Protein AF-A0A8S2FS15-F1 (afdb_monomer_lite)

Sequence (247 aa):
TLKKIKADFKSQAYKAQNEDDSIRHIQQKWLEKLSEAKYVGGAIQFCSTIPSLIVIVFTEASLRLYNALVHQPGTVVSWDATGSIVRNNNNDLRLYYELTLSVPNTAPHDRLIPISFLIPSDHSQPIIDFWLSKLKYGYKVIFLQKTFPVSKYMISDRSFVLIRASLHQFNEESYRDYFIRAFKIVNDDTSQINENKTIIISCTAHMMKHFRIKIVNKFLVKELHELGMWSLSLLLNTSHWNDMLQN

pLDDT: mean 77.44, std 11.69, range [41.31, 92.56]

Structure (mmCIF, N/CA/C/O backbone):
data_AF-A0A8S2FS15-F1
#
_entry.id   AF-A0A8S2FS15-F1
#
loop_
_atom_site.group_PDB
_atom_site.id
_atom_site.type_symbol
_atom_site.label_atom_id
_atom_site.label_alt_id
_atom_site.label_comp_id
_atom_site.label_asym_id
_atom_site.label_entity_id
_atom_site.label_seq_id
_atom_site.pdbx_PDB_ins_code
_atom_site.Cartn_x
_atom_site.Cartn_y
_atom_site.Cartn_z
_atom_site.occupancy
_atom_site.B_iso_or_equiv
_atom_site.auth_seq_id
_atom_site.auth_comp_id
_atom_site.auth_asym_id
_atom_site.auth_atom_id
_atom_site.pdbx_PDB_model_num
ATOM 1 N N . THR A 1 1 ? -17.390 8.912 4.410 1.00 63.00 1 THR A N 1
ATOM 2 C CA . THR A 1 1 ? -16.368 8.192 3.608 1.00 63.00 1 THR A CA 1
ATOM 3 C C . THR A 1 1 ? -14.967 8.572 4.055 1.00 63.00 1 THR A C 1
ATOM 5 O O . THR A 1 1 ? -14.786 9.664 4.582 1.00 63.00 1 THR A O 1
ATOM 8 N N . LEU A 1 2 ? -13.976 7.696 3.842 1.00 68.00 2 LEU A N 1
ATOM 9 C CA . LEU A 1 2 ? -12.564 7.906 4.209 1.00 68.00 2 LEU A CA 1
ATOM 10 C C . LEU A 1 2 ? -11.980 9.243 3.703 1.00 68.00 2 LEU A C 1
ATOM 12 O O . LEU A 1 2 ? -11.248 9.903 4.433 1.00 68.00 2 LEU A O 1
ATOM 16 N N . LYS A 1 3 ? -12.400 9.714 2.518 1.00 71.75 3 LYS A N 1
ATOM 17 C CA . LYS A 1 3 ? -12.039 11.046 1.985 1.00 71.75 3 LYS A CA 1
ATOM 18 C C . LYS A 1 3 ? -12.452 12.208 2.899 1.00 71.75 3 LYS A C 1
ATOM 20 O O . LYS A 1 3 ? -11.679 13.141 3.070 1.00 71.75 3 LYS A O 1
ATOM 25 N N . LYS A 1 4 ? -13.643 12.141 3.508 1.00 70.56 4 LYS A N 1
ATOM 26 C CA . LYS A 1 4 ? -14.128 13.167 4.450 1.00 70.56 4 LYS A CA 1
ATOM 27 C C . LYS A 1 4 ? -13.274 13.184 5.719 1.00 70.56 4 LYS A C 1
ATOM 29 O O . LYS A 1 4 ? -12.856 14.237 6.159 1.00 70.56 4 LYS A O 1
ATOM 34 N N . ILE A 1 5 ? -12.927 12.004 6.227 1.00 68.69 5 ILE A N 1
ATOM 35 C CA . ILE A 1 5 ? -12.102 11.844 7.435 1.00 68.69 5 ILE A CA 1
ATOM 36 C C . ILE A 1 5 ? -10.692 12.393 7.210 1.00 68.69 5 ILE A C 1
ATOM 38 O O . ILE A 1 5 ? -10.171 13.116 8.051 1.00 68.69 5 ILE A O 1
ATOM 42 N N . LYS A 1 6 ? -10.117 12.130 6.033 1.00 72.81 6 LYS A N 1
ATOM 43 C CA . LYS A 1 6 ? -8.864 12.743 5.580 1.00 72.81 6 LYS A CA 1
ATOM 44 C C . LYS A 1 6 ? -8.954 14.272 5.524 1.00 72.81 6 LYS A C 1
ATOM 46 O O . LYS A 1 6 ? -8.041 14.948 5.989 1.00 72.81 6 LYS A O 1
ATOM 51 N N . ALA A 1 7 ? -10.031 14.821 4.958 1.00 73.88 7 ALA A N 1
ATOM 52 C CA . ALA A 1 7 ? -10.230 16.268 4.879 1.00 73.88 7 ALA A CA 1
ATOM 53 C C . ALA A 1 7 ? -10.363 16.909 6.272 1.00 73.88 7 ALA A C 1
ATOM 55 O O . ALA A 1 7 ? -9.749 17.946 6.521 1.00 73.88 7 ALA A O 1
ATOM 56 N N . ASP A 1 8 ? -11.085 16.253 7.183 1.00 72.00 8 ASP A N 1
ATOM 57 C CA . ASP A 1 8 ? -11.256 16.696 8.567 1.00 72.00 8 ASP A CA 1
ATOM 58 C C . ASP A 1 8 ? -9.905 16.729 9.303 1.00 72.00 8 ASP A C 1
ATOM 60 O O . ASP A 1 8 ? -9.543 17.762 9.868 1.00 72.00 8 ASP A O 1
ATOM 64 N N . PHE A 1 9 ? -9.109 15.652 9.229 1.00 72.88 9 PHE A N 1
ATOM 65 C CA . PHE A 1 9 ? -7.772 15.613 9.840 1.00 72.88 9 PHE A CA 1
ATOM 66 C C . PHE A 1 9 ? -6.843 16.670 9.257 1.00 72.88 9 PHE A C 1
ATOM 68 O O . PHE A 1 9 ? -6.184 17.390 10.002 1.00 72.88 9 PHE A O 1
ATOM 75 N N . LYS A 1 10 ? -6.841 16.829 7.930 1.00 72.38 10 LYS A N 1
ATOM 76 C CA . LYS A 1 10 ? -6.041 17.860 7.270 1.00 72.38 10 LYS A CA 1
ATOM 77 C C . LYS A 1 10 ? -6.429 19.256 7.761 1.00 72.38 10 LYS A C 1
ATOM 79 O O . LYS A 1 10 ? -5.552 20.026 8.133 1.00 72.38 10 LYS A O 1
ATOM 84 N N . SER A 1 11 ? -7.725 19.577 7.819 1.00 72.69 11 SER A N 1
ATOM 85 C CA . SER A 1 11 ? -8.191 20.875 8.323 1.00 72.69 11 SER A CA 1
ATOM 86 C C . SER A 1 11 ? -7.787 21.128 9.776 1.00 72.69 11 SER A C 1
ATOM 88 O O . SER A 1 11 ? -7.584 22.286 10.137 1.00 72.69 11 SER A O 1
ATOM 90 N N . GLN A 1 12 ? -7.715 20.090 10.608 1.00 69.00 12 GLN A N 1
ATOM 91 C CA . GLN A 1 12 ? -7.352 20.213 12.019 1.00 69.00 12 GLN A CA 1
ATOM 92 C C . GLN A 1 12 ? -5.841 20.337 12.223 1.00 69.00 12 GLN A C 1
ATOM 94 O O . GLN A 1 12 ? -5.415 21.156 13.029 1.00 69.00 12 GLN A O 1
ATOM 99 N N . ALA A 1 13 ? -5.031 19.627 11.437 1.00 65.56 13 ALA A N 1
ATOM 100 C CA . ALA A 1 13 ? -3.571 19.743 11.453 1.00 65.56 13 ALA A CA 1
ATOM 101 C C . ALA A 1 13 ? -3.088 21.182 11.221 1.00 65.56 13 ALA A C 1
ATOM 103 O O . ALA A 1 13 ? -2.112 21.632 11.817 1.00 65.56 13 ALA A O 1
ATOM 104 N N . TYR A 1 14 ? -3.793 21.925 10.364 1.00 63.66 14 TYR A N 1
ATOM 105 C CA . TYR A 1 14 ? -3.500 23.338 10.125 1.00 63.66 14 TYR A CA 1
ATOM 106 C C . TYR A 1 14 ? -3.902 24.259 11.285 1.00 63.66 14 TYR A C 1
ATOM 108 O O . TYR A 1 14 ? -3.395 25.373 11.348 1.00 63.66 14 TYR A O 1
ATOM 116 N N . LYS A 1 15 ? -4.792 23.817 12.183 1.00 67.75 15 LYS A N 1
ATOM 117 C CA . LYS A 1 15 ? -5.275 24.588 13.343 1.00 67.75 15 LYS A CA 1
ATOM 118 C C . LYS A 1 15 ? -4.561 24.236 14.652 1.00 67.75 15 LYS A C 1
ATOM 120 O O . LYS A 1 15 ? -4.641 25.014 15.596 1.00 67.75 15 LYS A O 1
ATOM 125 N N . ALA A 1 16 ? -3.906 23.080 14.726 1.00 66.62 16 ALA A N 1
ATOM 126 C CA . ALA A 1 16 ? -3.190 22.637 15.916 1.00 66.62 16 ALA A CA 1
ATOM 127 C C . ALA A 1 16 ? -1.902 23.446 16.140 1.00 66.62 16 ALA A C 1
ATOM 129 O O . ALA A 1 16 ? -1.198 23.774 15.182 1.00 66.62 16 ALA A O 1
ATOM 130 N N . GLN A 1 17 ? -1.595 23.749 17.405 1.00 67.69 17 GLN A N 1
ATOM 131 C CA . GLN A 1 17 ? -0.417 24.538 17.785 1.00 67.69 17 GLN A CA 1
ATOM 132 C C . GLN A 1 17 ? 0.843 23.676 17.960 1.00 67.69 17 GLN A C 1
ATOM 134 O O . GLN A 1 17 ? 1.949 24.162 17.748 1.00 67.69 17 GLN A O 1
ATOM 139 N N . ASN A 1 18 ? 0.682 22.400 18.314 1.00 69.25 18 ASN A N 1
ATOM 140 C CA . ASN A 1 18 ? 1.762 21.430 18.509 1.00 69.25 18 ASN A CA 1
ATOM 141 C C . ASN A 1 18 ? 1.273 19.994 18.205 1.00 69.25 18 ASN A C 1
ATOM 143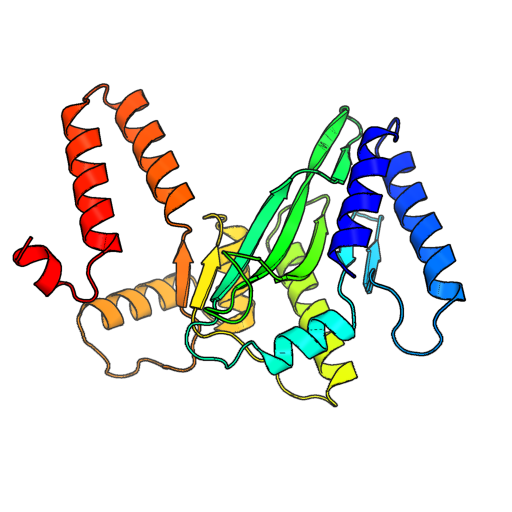 O O . ASN A 1 18 ? 0.126 19.774 17.783 1.00 69.25 18 ASN A O 1
ATOM 147 N N . GLU A 1 19 ? 2.162 19.013 18.372 1.00 68.44 19 GLU A N 1
ATOM 148 C CA . GLU A 1 19 ? 1.865 17.606 18.101 1.00 68.44 19 GLU A CA 1
ATOM 149 C C . GLU A 1 19 ? 0.842 17.027 19.073 1.00 68.44 19 GLU A C 1
ATOM 151 O O . GLU A 1 19 ? -0.105 16.371 18.638 1.00 68.44 19 GLU A O 1
ATOM 156 N N . ASP A 1 20 ? 0.978 17.329 20.361 1.00 68.88 20 ASP A N 1
ATOM 157 C CA . ASP A 1 20 ? 0.073 16.840 21.399 1.00 68.88 20 ASP A CA 1
ATOM 158 C C . ASP A 1 20 ? -1.359 17.330 21.168 1.00 68.88 20 ASP A C 1
ATOM 160 O O . ASP A 1 20 ? -2.308 16.561 21.309 1.00 68.88 20 ASP A O 1
ATOM 164 N N . ASP A 1 21 ? -1.530 18.575 20.724 1.00 70.25 21 ASP A N 1
ATOM 165 C CA . ASP A 1 21 ? -2.829 19.126 20.348 1.00 70.25 21 ASP A CA 1
ATOM 166 C C . ASP A 1 21 ? -3.397 18.422 19.116 1.00 70.25 21 ASP A C 1
ATOM 168 O O . ASP A 1 21 ? -4.575 18.058 19.105 1.00 70.25 21 ASP A O 1
ATOM 172 N N . SER A 1 22 ? -2.575 18.178 18.090 1.00 68.94 22 SER A N 1
ATOM 173 C CA . SER A 1 22 ? -2.995 17.429 16.895 1.00 68.94 22 SER A CA 1
ATOM 174 C C . SER A 1 22 ? -3.474 16.022 17.270 1.00 68.94 22 SER A C 1
ATOM 176 O O . SER A 1 22 ? -4.526 15.566 16.818 1.00 68.94 22 SER A O 1
ATOM 178 N N . ILE A 1 23 ? -2.719 15.350 18.138 1.00 68.31 23 ILE A N 1
ATOM 179 C CA . ILE A 1 23 ? -3.001 14.004 18.632 1.00 68.31 23 ILE A CA 1
ATOM 180 C C . ILE A 1 23 ? -4.271 13.990 19.487 1.00 68.31 23 ILE A C 1
ATOM 182 O O . ILE A 1 23 ? -5.148 13.158 19.250 1.00 68.31 23 ILE A O 1
ATOM 186 N N . ARG A 1 24 ? -4.419 14.921 20.437 1.00 69.00 24 ARG A N 1
ATOM 187 C CA . ARG A 1 24 ? -5.612 15.035 21.293 1.00 69.00 24 ARG A CA 1
ATOM 188 C C . ARG A 1 24 ? -6.875 15.276 20.479 1.00 69.00 24 ARG A C 1
ATOM 190 O O . ARG A 1 24 ? -7.902 14.675 20.773 1.00 69.00 24 ARG A O 1
ATOM 197 N N . HIS A 1 25 ? -6.809 16.077 19.417 1.00 72.06 25 HIS A N 1
ATOM 198 C CA . HIS A 1 25 ? -7.952 16.277 18.522 1.00 72.06 25 HIS A CA 1
ATOM 199 C C . HIS A 1 25 ? -8.331 14.994 17.771 1.00 72.06 25 HIS A C 1
ATOM 201 O O . HIS A 1 25 ? -9.517 14.664 17.673 1.00 72.06 25 HIS A O 1
ATOM 207 N N . ILE A 1 26 ? -7.339 14.234 17.290 1.00 68.94 26 ILE A N 1
ATOM 208 C CA . ILE A 1 26 ? -7.570 12.919 16.674 1.00 68.94 26 ILE A CA 1
ATOM 209 C C . ILE A 1 26 ? -8.201 11.954 17.695 1.00 68.94 26 ILE A C 1
ATOM 211 O O . ILE A 1 26 ? -9.155 11.250 17.359 1.00 68.94 26 ILE A O 1
ATOM 215 N N . GLN A 1 27 ? -7.726 11.956 18.946 1.00 65.50 27 GLN A N 1
ATOM 216 C CA . GLN A 1 27 ? -8.268 11.149 20.048 1.00 65.50 27 GLN A CA 1
ATOM 217 C C . GLN A 1 27 ? -9.694 11.558 20.445 1.00 65.50 27 GLN A C 1
ATOM 219 O O . GLN A 1 27 ? -10.546 10.700 20.657 1.00 65.50 27 GLN A O 1
ATOM 224 N N . GLN A 1 28 ? -9.999 12.852 20.511 1.00 67.38 28 GLN A N 1
ATOM 225 C CA . GLN A 1 28 ? -11.337 13.335 20.850 1.00 67.38 28 GLN A CA 1
ATOM 226 C C . GLN A 1 28 ? -12.343 12.958 19.759 1.00 67.38 28 GLN A C 1
ATOM 228 O O . GLN A 1 28 ? -13.399 12.397 20.047 1.00 67.38 28 GLN A O 1
ATOM 233 N N . LYS A 1 29 ? -11.968 13.140 18.487 1.00 67.38 29 LYS A N 1
ATOM 234 C CA . LYS A 1 29 ? -12.760 12.665 17.343 1.00 67.38 29 LYS A CA 1
ATOM 235 C C . LYS A 1 29 ? -12.920 11.143 17.317 1.00 67.38 29 LYS A C 1
ATOM 237 O O . LYS A 1 29 ? -13.884 10.655 16.728 1.00 67.38 29 LYS A O 1
ATOM 242 N N . TRP A 1 30 ? -11.991 10.389 17.907 1.00 64.31 30 TRP A N 1
ATOM 243 C CA . TRP A 1 30 ? -12.105 8.938 18.076 1.00 64.31 30 TRP A CA 1
ATOM 244 C C . TRP A 1 30 ? -13.151 8.575 19.129 1.00 64.31 30 TRP A C 1
ATOM 246 O O . TRP A 1 30 ? -14.039 7.779 18.829 1.00 64.31 30 TRP A O 1
ATOM 256 N N . LEU A 1 31 ? -13.093 9.195 20.310 1.00 60.34 31 LEU A N 1
ATOM 257 C CA . LEU A 1 31 ? -14.070 8.978 21.380 1.00 60.34 31 LEU A CA 1
ATOM 258 C C . LEU A 1 31 ? -15.492 9.346 20.935 1.00 60.34 31 LEU A C 1
ATOM 260 O O . LEU A 1 31 ? -16.416 8.572 21.167 1.00 60.34 31 LEU A O 1
ATOM 264 N N . GLU A 1 32 ? -15.650 10.464 20.216 1.00 63.81 32 GLU A N 1
ATOM 265 C CA . GLU A 1 32 ? -16.929 10.885 19.621 1.00 63.81 32 GLU A CA 1
ATOM 266 C C . GLU A 1 32 ? -17.483 9.869 18.611 1.00 63.81 32 GLU A C 1
ATOM 268 O O . GLU A 1 32 ? -18.690 9.702 18.508 1.00 63.81 32 GLU A O 1
ATOM 273 N N . LYS A 1 33 ? -16.618 9.183 17.853 1.00 59.16 33 LYS A N 1
ATOM 274 C CA . LYS A 1 33 ? -17.057 8.197 16.849 1.00 59.16 33 LYS A CA 1
ATOM 275 C C . LYS A 1 33 ? -17.287 6.805 17.429 1.00 59.16 33 LYS A C 1
ATOM 277 O O . LYS A 1 33 ? -18.103 6.062 16.895 1.00 59.16 33 LYS A O 1
ATOM 282 N N . LEU A 1 34 ? -16.574 6.435 18.494 1.00 51.47 34 LEU A N 1
ATOM 283 C CA . LEU A 1 34 ? -16.753 5.158 19.189 1.00 51.47 34 LEU A CA 1
ATOM 284 C C . LEU A 1 34 ? -18.105 5.059 19.894 1.00 51.47 34 LEU A C 1
ATOM 286 O O . LEU A 1 34 ? -18.707 3.988 19.899 1.00 51.47 34 LEU A O 1
ATOM 290 N N . SER A 1 35 ? -18.583 6.156 20.484 1.00 51.22 35 SER A N 1
ATOM 291 C CA . SER A 1 35 ? -19.887 6.188 21.152 1.00 51.22 35 SER A CA 1
ATOM 292 C C . SER A 1 35 ? -21.055 5.960 20.183 1.00 51.22 35 SER A C 1
ATOM 294 O O . SER A 1 35 ? -22.118 5.507 20.605 1.00 51.22 35 SER A O 1
ATOM 296 N N . GLU A 1 36 ? -20.857 6.212 18.887 1.00 51.22 36 GLU A N 1
ATOM 297 C CA . GLU A 1 36 ? -21.897 6.131 17.859 1.00 51.22 36 GLU A CA 1
ATOM 298 C C . GLU A 1 36 ? -22.054 4.741 17.211 1.00 51.22 36 GLU A C 1
ATOM 300 O O . GLU A 1 36 ? -23.073 4.497 16.564 1.00 51.22 36 GLU A O 1
ATOM 305 N N . ALA A 1 37 ? -21.114 3.797 17.369 1.00 41.31 37 ALA A N 1
ATOM 306 C CA . ALA A 1 37 ? -21.144 2.556 16.587 1.00 41.31 37 ALA A CA 1
ATOM 307 C C . ALA A 1 37 ? -20.992 1.260 17.390 1.00 41.31 37 ALA A C 1
ATOM 309 O O . ALA A 1 37 ? -19.932 0.946 17.926 1.00 41.31 37 ALA A O 1
ATOM 310 N N . LYS A 1 38 ? -22.045 0.433 17.373 1.00 44.69 38 LYS A N 1
ATOM 311 C CA . LYS A 1 38 ? -22.098 -0.841 18.110 1.00 44.69 38 LYS A CA 1
ATOM 312 C C . LYS A 1 38 ? -21.534 -2.068 17.388 1.00 44.69 38 LYS A C 1
ATOM 314 O O . LYS A 1 38 ? -21.282 -3.054 18.062 1.00 44.69 38 LYS A O 1
ATOM 319 N N . TYR A 1 39 ? -21.277 -2.037 16.081 1.00 48.41 39 TYR A N 1
ATOM 320 C CA . TYR A 1 39 ? -20.638 -3.154 15.371 1.00 48.41 39 TYR A CA 1
ATOM 321 C C . TYR A 1 39 ? -19.775 -2.584 14.232 1.00 48.41 39 TYR A C 1
ATOM 323 O O . TYR A 1 39 ? -20.296 -2.024 13.277 1.00 48.41 39 TYR A O 1
ATOM 331 N N . VAL A 1 40 ? -18.446 -2.626 14.405 1.00 50.84 40 VAL A N 1
ATOM 332 C CA . VAL A 1 40 ? -17.403 -2.162 13.456 1.00 50.84 40 VAL A CA 1
ATOM 333 C C . VAL A 1 40 ? -17.640 -0.753 12.868 1.00 50.84 40 VAL A C 1
ATOM 335 O O . VAL A 1 40 ? -17.668 -0.557 11.656 1.00 50.84 40 VAL A O 1
ATOM 338 N N . GLY A 1 41 ? -17.772 0.278 13.709 1.00 47.06 41 GLY A N 1
ATOM 339 C CA . GLY A 1 41 ? -17.956 1.653 13.216 1.00 47.06 41 GLY A CA 1
ATOM 340 C C . GLY A 1 41 ? -17.025 2.681 13.840 1.00 47.06 41 GLY A C 1
ATOM 341 O O . GLY A 1 41 ? -17.426 3.594 14.539 1.00 47.06 41 GLY A O 1
ATOM 342 N N . GLY A 1 42 ? -15.757 2.601 13.474 1.00 57.41 42 GLY A N 1
ATOM 343 C CA . GLY A 1 42 ? -14.842 3.731 13.515 1.00 57.41 42 GLY A CA 1
ATOM 344 C C . GLY A 1 42 ? -13.973 3.641 12.276 1.00 57.41 42 GLY A C 1
ATOM 345 O O . GLY A 1 42 ? -13.608 2.549 11.856 1.00 57.41 42 GLY A O 1
ATOM 346 N N . ALA A 1 43 ? -13.653 4.761 11.632 1.00 61.03 43 ALA A N 1
ATOM 347 C CA . ALA A 1 43 ? -12.630 4.702 10.594 1.00 61.03 43 ALA A CA 1
ATOM 348 C C . ALA A 1 43 ? -11.245 4.489 11.190 1.00 61.03 43 ALA A C 1
ATOM 350 O O . ALA A 1 43 ? -10.391 3.956 10.512 1.00 61.03 43 ALA A O 1
ATOM 351 N N . ILE A 1 44 ? -11.008 4.906 12.432 1.00 63.75 44 ILE A N 1
ATOM 352 C CA . ILE A 1 44 ? -9.739 4.684 13.121 1.00 63.75 44 ILE A CA 1
ATOM 353 C C . ILE A 1 44 ? -9.798 3.308 13.781 1.00 63.75 44 ILE A C 1
ATOM 355 O O . ILE A 1 44 ? -10.699 3.034 14.567 1.00 63.75 44 ILE A O 1
ATOM 359 N N . GLN A 1 45 ? -8.843 2.457 13.438 1.00 75.94 45 GLN A N 1
ATOM 360 C CA . GLN A 1 45 ? -8.788 1.037 13.795 1.00 75.94 45 GLN A CA 1
ATOM 361 C C . GLN A 1 45 ? -7.683 0.754 14.813 1.00 75.94 45 GLN A C 1
ATOM 363 O O . GLN A 1 45 ? -7.716 -0.246 15.525 1.00 75.94 45 GLN A O 1
ATOM 368 N N . PHE A 1 46 ? -6.701 1.648 14.894 1.00 78.19 46 PHE A N 1
ATOM 369 C CA . PHE A 1 46 ? -5.686 1.657 15.934 1.00 78.19 46 PHE A CA 1
ATOM 370 C C . PHE A 1 46 ? -5.195 3.088 16.136 1.00 78.19 46 PHE A C 1
ATOM 372 O O . PHE A 1 46 ? -5.032 3.825 15.164 1.00 78.19 46 PHE A O 1
ATOM 379 N N . CYS A 1 47 ? -4.956 3.469 17.384 1.00 77.38 47 CYS A N 1
ATOM 380 C CA . CYS A 1 47 ? -4.313 4.721 17.750 1.00 77.38 47 CYS A CA 1
ATOM 381 C C . CYS A 1 47 ? -3.423 4.437 18.960 1.00 77.38 47 CYS A C 1
ATOM 383 O O . CYS A 1 47 ? -3.929 4.019 19.999 1.00 77.38 47 CYS A O 1
ATOM 385 N N . SER A 1 48 ? -2.116 4.626 18.818 1.00 76.88 48 SER A N 1
ATOM 386 C CA . SER A 1 48 ? -1.181 4.651 19.941 1.00 76.88 48 SER A CA 1
ATOM 387 C C . SER A 1 48 ? -0.377 5.936 19.896 1.00 76.88 48 SER A C 1
ATOM 389 O O . SER A 1 48 ? -0.117 6.459 18.816 1.00 76.88 48 SER A O 1
ATOM 391 N N . THR A 1 49 ? -0.001 6.430 21.068 1.00 68.69 49 THR A N 1
ATOM 392 C CA . THR A 1 49 ? 0.867 7.601 21.257 1.00 68.69 49 THR A CA 1
ATOM 393 C C . THR A 1 49 ? 2.086 7.271 22.113 1.00 68.69 49 THR A C 1
ATOM 395 O O . THR A 1 49 ? 2.944 8.122 22.307 1.00 68.69 49 THR A O 1
ATOM 398 N N . ILE A 1 50 ? 2.164 6.044 22.642 1.00 64.44 50 ILE A N 1
ATOM 399 C CA . ILE A 1 50 ? 3.232 5.580 23.529 1.00 64.44 50 ILE A CA 1
ATOM 400 C C . ILE A 1 50 ? 3.696 4.205 23.019 1.00 64.44 50 ILE A C 1
ATOM 402 O O . ILE A 1 50 ? 2.862 3.308 22.872 1.00 64.44 50 ILE A O 1
ATOM 406 N N . PRO A 1 51 ? 4.994 4.000 22.727 1.00 68.88 51 PRO A N 1
ATOM 407 C CA . PRO A 1 51 ? 6.096 4.969 22.796 1.00 68.88 51 PRO A CA 1
ATOM 408 C C . PRO A 1 51 ? 6.131 5.964 21.619 1.00 68.88 51 PRO A C 1
ATOM 410 O O . PRO A 1 51 ? 6.971 6.858 21.604 1.00 68.88 51 PRO A O 1
ATOM 413 N N . SER A 1 52 ? 5.269 5.793 20.613 1.00 73.00 52 SER A N 1
ATOM 414 C CA . SER A 1 52 ? 5.303 6.547 19.358 1.00 73.00 52 SER A CA 1
ATOM 415 C C . SER A 1 52 ? 3.893 6.688 18.757 1.00 73.00 52 SER A C 1
ATOM 417 O O . SER A 1 52 ? 3.012 5.871 19.046 1.00 73.00 52 SER A O 1
ATOM 419 N N . LEU A 1 53 ? 3.651 7.740 17.959 1.00 77.06 53 LEU A N 1
ATOM 420 C CA . LEU A 1 53 ? 2.355 7.974 17.313 1.00 77.06 53 LEU A CA 1
ATOM 421 C C . LEU A 1 53 ? 2.145 6.968 16.180 1.00 77.06 53 LEU A C 1
ATOM 423 O O . LEU A 1 53 ? 2.922 6.916 15.230 1.00 77.06 53 LEU A O 1
ATOM 427 N N . ILE A 1 54 ? 1.060 6.207 16.248 1.00 83.88 54 ILE A N 1
ATOM 428 C CA . ILE A 1 54 ? 0.620 5.306 15.184 1.00 83.88 54 ILE A CA 1
ATOM 429 C C . ILE A 1 54 ? -0.898 5.393 15.103 1.00 83.88 54 ILE A C 1
ATOM 431 O O . ILE A 1 54 ? -1.593 4.898 15.988 1.00 83.88 54 ILE A O 1
ATOM 435 N N . VAL A 1 55 ? -1.420 5.966 14.022 1.00 82.94 55 VAL A N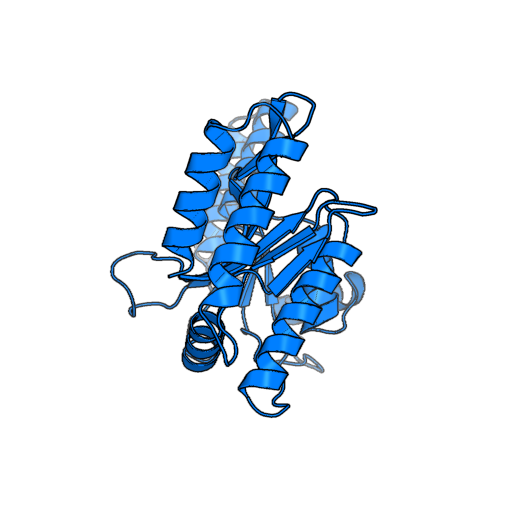 1
ATOM 436 C CA . VAL A 1 55 ? -2.859 5.985 13.731 1.00 82.94 55 VAL A CA 1
ATOM 437 C C . VAL A 1 55 ? -3.119 5.166 12.479 1.00 82.94 55 VAL A C 1
ATOM 439 O O . VAL A 1 55 ? -2.659 5.527 11.403 1.00 82.94 55 VAL A O 1
ATOM 442 N N . ILE A 1 56 ? -3.872 4.078 12.600 1.00 88.00 56 ILE A N 1
ATOM 443 C CA . ILE A 1 56 ? -4.299 3.249 11.469 1.00 88.00 56 ILE A CA 1
ATOM 444 C C . ILE A 1 56 ? -5.780 3.480 11.241 1.00 88.00 56 ILE A C 1
ATOM 446 O O . ILE A 1 56 ? -6.578 3.407 12.176 1.00 88.00 56 ILE A O 1
ATOM 450 N N . VAL A 1 57 ? -6.154 3.722 9.990 1.00 85.44 57 VAL A N 1
ATOM 451 C CA . VAL A 1 57 ? -7.514 4.099 9.615 1.00 85.44 57 VAL A CA 1
ATOM 452 C C . VAL A 1 57 ? -7.996 3.228 8.456 1.00 85.44 57 VAL A C 1
ATOM 454 O O . VAL A 1 57 ? -7.382 3.223 7.397 1.00 85.44 57 VAL A O 1
ATOM 457 N N . PHE A 1 58 ? -9.098 2.505 8.617 1.00 87.88 58 PHE A N 1
ATOM 458 C CA . PHE A 1 58 ? -9.899 1.902 7.547 1.00 87.88 58 PHE A CA 1
ATOM 459 C C . PHE A 1 58 ? -11.345 1.727 8.034 1.00 87.88 58 PHE A C 1
ATOM 461 O O . PHE A 1 58 ? -11.619 1.761 9.232 1.00 87.88 58 PHE A O 1
ATOM 468 N N . THR A 1 59 ? -12.298 1.553 7.121 1.00 84.88 59 THR A N 1
ATOM 469 C CA . THR A 1 59 ? -13.696 1.269 7.478 1.00 84.88 59 THR A CA 1
ATOM 470 C C . THR A 1 59 ? -14.104 -0.096 6.949 1.00 84.88 59 THR A C 1
ATOM 472 O O . THR A 1 59 ? -13.538 -0.589 5.977 1.00 84.88 59 THR A O 1
ATOM 475 N N . GLU A 1 60 ? -15.148 -0.693 7.522 1.00 85.94 60 GLU A N 1
ATOM 476 C CA . GLU A 1 60 ? -15.742 -1.898 6.935 1.00 85.94 60 GLU A CA 1
ATOM 477 C C . GLU A 1 60 ? -16.154 -1.657 5.477 1.00 85.94 60 GLU A C 1
ATOM 479 O O . GLU A 1 60 ? -15.849 -2.462 4.602 1.00 85.94 60 GLU A O 1
ATOM 484 N N . ALA A 1 61 ? -16.760 -0.502 5.188 1.00 84.12 61 ALA A N 1
ATOM 485 C CA . ALA A 1 61 ? -17.129 -0.131 3.826 1.00 84.12 61 ALA A CA 1
ATOM 486 C C . ALA A 1 61 ? -15.922 -0.087 2.868 1.00 84.12 61 ALA A C 1
ATOM 488 O O . ALA A 1 61 ? -16.061 -0.500 1.719 1.00 84.12 61 ALA A O 1
ATOM 489 N N . SER A 1 62 ? -14.743 0.378 3.311 1.00 87.75 62 SER A N 1
ATOM 490 C CA . SER A 1 62 ? -13.553 0.404 2.451 1.00 87.75 62 SER A CA 1
ATOM 491 C C . SER A 1 62 ? -12.990 -0.995 2.212 1.00 87.75 62 SER A C 1
ATOM 493 O O . SER A 1 62 ? -12.594 -1.298 1.091 1.00 87.75 62 SER A O 1
ATOM 495 N N . LEU A 1 63 ? -13.034 -1.875 3.217 1.00 90.19 63 LEU A N 1
ATOM 496 C CA . LEU A 1 63 ? -12.639 -3.279 3.076 1.00 90.19 63 LEU A CA 1
ATOM 497 C C . LEU A 1 63 ? -13.616 -4.088 2.214 1.00 90.19 63 LEU A C 1
ATOM 499 O O . LEU A 1 63 ? -13.186 -4.915 1.411 1.00 90.19 63 LEU A O 1
ATOM 503 N N . ARG A 1 64 ? -14.923 -3.825 2.321 1.00 89.31 64 ARG A N 1
ATOM 504 C CA . ARG A 1 64 ? -15.936 -4.424 1.440 1.00 89.31 64 ARG A CA 1
ATOM 505 C C . ARG A 1 64 ? -15.780 -3.979 -0.002 1.00 89.31 64 ARG A C 1
ATOM 507 O O . ARG A 1 64 ? -15.831 -4.816 -0.900 1.00 89.31 64 ARG A O 1
ATOM 514 N N . LEU A 1 65 ? -15.533 -2.689 -0.209 1.00 88.62 65 LEU A N 1
ATOM 515 C CA . LEU A 1 65 ? -15.250 -2.143 -1.529 1.00 88.62 65 LEU A CA 1
ATOM 516 C C . LEU A 1 65 ? -13.964 -2.738 -2.113 1.00 88.62 65 LEU A C 1
ATOM 518 O O . LEU A 1 65 ? -13.959 -3.146 -3.268 1.00 88.62 65 LEU A O 1
ATOM 522 N N . TYR A 1 66 ? -12.906 -2.853 -1.307 1.00 91.12 66 TYR A N 1
ATOM 523 C CA . TYR A 1 66 ? -11.663 -3.504 -1.715 1.00 91.12 66 TYR A CA 1
ATOM 524 C C . TYR A 1 66 ? -11.901 -4.944 -2.181 1.00 91.12 66 TYR A C 1
ATOM 526 O O . TYR A 1 66 ? -11.536 -5.285 -3.301 1.00 91.12 66 TYR A O 1
ATOM 534 N N . ASN A 1 67 ? -12.584 -5.758 -1.368 1.00 91.94 67 ASN A N 1
ATOM 535 C CA . ASN A 1 67 ? -12.906 -7.145 -1.710 1.00 91.94 67 ASN A CA 1
ATOM 536 C C . ASN A 1 67 ? -13.660 -7.273 -3.043 1.00 91.94 67 ASN A C 1
ATOM 538 O O . ASN A 1 67 ? -13.388 -8.173 -3.829 1.00 91.94 67 ASN A O 1
ATOM 542 N N . ALA A 1 68 ? -14.620 -6.379 -3.290 1.00 89.75 68 ALA A N 1
ATOM 543 C CA . ALA A 1 68 ? -15.443 -6.420 -4.495 1.00 89.75 68 ALA A CA 1
ATOM 544 C C . ALA A 1 68 ? -14.669 -6.058 -5.776 1.00 89.75 68 ALA A C 1
ATOM 546 O O . ALA A 1 68 ? -15.060 -6.473 -6.865 1.00 89.75 68 ALA A O 1
ATOM 547 N N . LEU A 1 69 ? -13.599 -5.267 -5.656 1.00 90.00 69 LEU A N 1
ATOM 548 C CA . LEU A 1 69 ? -12.934 -4.635 -6.796 1.00 90.00 69 LEU A CA 1
ATOM 549 C C . LEU A 1 69 ? -11.521 -5.165 -7.079 1.00 90.00 69 LEU A C 1
ATOM 551 O O . LEU A 1 69 ? -11.060 -5.097 -8.216 1.00 90.00 69 LEU A O 1
ATOM 555 N N . VAL A 1 70 ? -10.822 -5.699 -6.073 1.00 89.69 70 VAL A N 1
ATOM 556 C CA . VAL A 1 70 ? -9.404 -6.100 -6.176 1.00 89.69 70 VAL A CA 1
ATOM 557 C C . VAL A 1 70 ? -9.134 -7.147 -7.261 1.00 89.69 70 VAL A C 1
ATOM 559 O O . VAL A 1 70 ? -8.053 -7.155 -7.842 1.00 89.69 70 VAL A O 1
ATOM 562 N N . HIS A 1 71 ? -10.118 -7.994 -7.566 1.00 86.75 71 HIS A N 1
ATOM 563 C CA . HIS A 1 71 ? -10.012 -9.043 -8.582 1.00 86.75 71 HIS A CA 1
ATOM 564 C C . HIS A 1 71 ? -10.423 -8.595 -9.989 1.00 86.75 71 HIS A C 1
ATOM 566 O O . HIS A 1 71 ? -10.334 -9.389 -10.923 1.00 86.75 71 HIS A O 1
ATOM 572 N N . GLN A 1 72 ? -10.898 -7.358 -10.161 1.00 86.88 72 GLN A N 1
ATOM 573 C CA . GLN A 1 72 ? -11.265 -6.879 -11.489 1.00 86.88 72 GLN A CA 1
ATOM 574 C C . GLN A 1 72 ? -10.017 -6.741 -12.380 1.00 86.88 72 GLN A C 1
ATOM 576 O O . GLN A 1 72 ? -8.960 -6.314 -11.900 1.00 86.88 72 GLN A O 1
ATOM 581 N N . PRO A 1 73 ? -10.110 -7.099 -13.675 1.00 83.25 73 PRO A N 1
ATOM 582 C CA . PRO A 1 73 ? -9.000 -6.945 -14.607 1.00 83.25 73 PRO A CA 1
ATOM 583 C C . PRO A 1 73 ? -8.485 -5.504 -14.654 1.00 83.25 73 PRO A C 1
ATOM 585 O O . PRO A 1 73 ? -9.259 -4.552 -14.743 1.00 83.25 73 PRO A O 1
ATOM 588 N N . GLY A 1 74 ? -7.163 -5.349 -14.593 1.00 80.38 74 GLY A N 1
ATOM 589 C CA . GLY A 1 74 ? -6.504 -4.042 -14.616 1.00 80.38 74 GLY A CA 1
ATOM 590 C C . GLY A 1 74 ? -6.579 -3.253 -13.304 1.00 80.38 74 GLY A C 1
ATOM 591 O O . GLY A 1 74 ? -6.073 -2.134 -13.254 1.00 80.38 74 GLY A O 1
ATOM 592 N N . THR A 1 75 ? -7.155 -3.810 -12.234 1.00 86.62 75 THR A N 1
ATOM 593 C CA . THR A 1 75 ? -7.123 -3.182 -10.910 1.00 86.62 75 THR A CA 1
ATOM 594 C C . THR A 1 75 ? -5.700 -3.098 -10.369 1.00 86.62 75 THR A C 1
ATOM 596 O O . THR A 1 75 ? -5.010 -4.106 -10.203 1.00 86.62 75 THR A O 1
ATOM 599 N N . VAL A 1 76 ? -5.288 -1.889 -9.998 1.00 87.50 76 VAL A N 1
ATOM 600 C CA . VAL A 1 76 ? -3.974 -1.612 -9.419 1.00 87.50 76 VAL A CA 1
ATOM 601 C C . VAL A 1 76 ? -4.140 -1.112 -7.994 1.00 87.50 76 VAL A C 1
ATOM 603 O O . VAL A 1 76 ? -4.916 -0.194 -7.718 1.00 87.50 76 VAL A O 1
ATOM 606 N N . VAL A 1 77 ? -3.388 -1.711 -7.075 1.00 90.44 77 VAL A N 1
ATOM 607 C CA . VAL A 1 77 ? -3.255 -1.191 -5.714 1.00 90.44 77 VAL A CA 1
ATOM 608 C C . VAL A 1 77 ? -2.050 -0.269 -5.679 1.00 90.44 77 VAL A C 1
ATOM 610 O O . VAL A 1 77 ? -0.968 -0.643 -6.113 1.00 90.44 77 VAL A O 1
ATOM 613 N N . SER A 1 78 ? -2.211 0.926 -5.138 1.00 88.94 78 SER A N 1
ATOM 614 C CA . SER A 1 78 ? -1.118 1.885 -5.028 1.00 88.94 78 SER A CA 1
ATOM 615 C C . SER A 1 78 ? -1.017 2.371 -3.603 1.00 88.94 78 SER A C 1
ATOM 617 O O . SER A 1 78 ? -2.032 2.632 -2.957 1.00 88.94 78 SER A O 1
ATOM 619 N N . TRP A 1 79 ? 0.201 2.550 -3.124 1.00 87.75 79 TRP A N 1
ATOM 620 C CA . TRP A 1 79 ? 0.446 3.254 -1.874 1.00 87.75 79 TRP A CA 1
ATOM 621 C C . TRP A 1 79 ? 1.534 4.306 -2.028 1.00 87.75 79 TRP A C 1
ATOM 623 O O . TRP A 1 79 ? 2.438 4.197 -2.859 1.00 87.75 79 TRP A O 1
ATOM 633 N N . ASP A 1 80 ? 1.393 5.359 -1.245 1.00 83.12 80 ASP A N 1
ATOM 634 C CA . ASP A 1 80 ? 2.231 6.542 -1.351 1.00 83.12 80 ASP A CA 1
ATOM 635 C C . ASP A 1 80 ? 2.344 7.201 0.020 1.00 83.12 80 ASP A C 1
ATOM 637 O O . ASP A 1 80 ? 1.369 7.228 0.786 1.00 83.12 80 ASP A O 1
ATOM 641 N N . ALA A 1 81 ? 3.526 7.728 0.331 1.00 79.69 81 ALA A N 1
ATOM 642 C CA . ALA A 1 81 ? 3.689 8.705 1.394 1.00 79.69 81 ALA A CA 1
ATOM 643 C C . ALA A 1 81 ? 3.159 10.050 0.882 1.00 79.69 81 ALA A C 1
ATOM 645 O O . ALA A 1 81 ? 3.865 10.821 0.233 1.00 79.69 81 ALA A O 1
ATOM 646 N N . THR A 1 82 ? 1.889 10.338 1.151 1.00 71.69 82 THR A N 1
ATOM 647 C CA . THR A 1 82 ? 1.192 11.459 0.523 1.00 71.69 82 THR A CA 1
ATOM 648 C C . THR A 1 82 ? 0.782 12.507 1.540 1.00 71.69 82 THR A C 1
ATOM 650 O O . THR A 1 82 ? 0.159 12.196 2.542 1.00 71.69 82 THR A O 1
ATOM 653 N N . GLY A 1 83 ? 1.065 13.779 1.245 1.00 65.12 83 GLY A N 1
ATOM 654 C CA . GLY A 1 83 ? 0.577 14.938 1.995 1.00 65.12 83 GLY A CA 1
ATOM 655 C C . GLY A 1 83 ? 0.976 14.970 3.471 1.00 65.12 83 GLY A C 1
ATOM 656 O O . GLY A 1 83 ? 1.805 14.195 3.930 1.00 65.12 83 GLY A O 1
ATOM 657 N N . SER A 1 84 ? 0.353 15.880 4.222 1.00 65.00 84 SER A N 1
ATOM 658 C CA . SER A 1 84 ? 0.636 16.029 5.645 1.00 65.00 84 SER A CA 1
ATOM 659 C C . SER A 1 84 ? -0.609 16.370 6.446 1.00 65.00 84 SER A C 1
ATOM 661 O O . SER A 1 84 ? -1.366 17.265 6.063 1.00 65.00 84 SER A O 1
ATOM 663 N N . ILE A 1 85 ? -0.834 15.633 7.534 1.00 65.12 85 ILE A N 1
ATOM 664 C CA . ILE A 1 85 ? -2.068 15.721 8.340 1.00 65.12 85 ILE A CA 1
ATOM 665 C C . ILE A 1 85 ? -1.828 15.742 9.850 1.00 65.12 85 ILE A C 1
ATOM 667 O O . ILE A 1 85 ? -2.790 15.710 10.608 1.00 65.12 85 ILE A O 1
ATOM 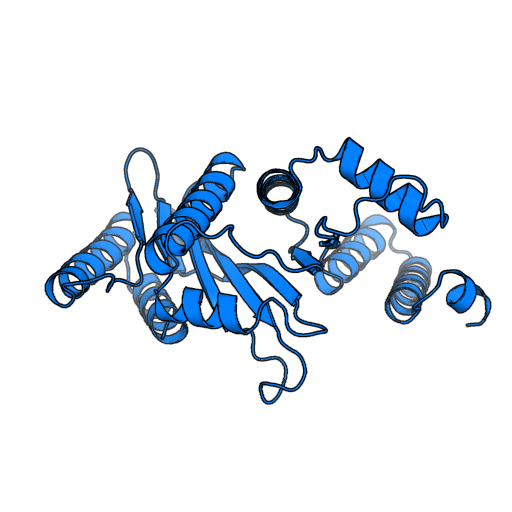671 N N . VAL A 1 86 ? -0.576 15.814 10.299 1.00 61.91 86 VAL A N 1
ATOM 672 C CA . VAL A 1 86 ? -0.222 16.048 11.707 1.00 61.91 86 VAL A CA 1
ATOM 673 C C . VAL A 1 86 ? 0.947 17.020 11.744 1.00 61.91 86 VAL A C 1
ATOM 675 O O . VAL A 1 86 ? 1.871 16.886 10.948 1.00 61.91 86 VAL A O 1
ATOM 678 N N . ARG A 1 87 ? 0.908 18.006 12.638 1.00 66.69 87 ARG A N 1
ATOM 679 C CA . ARG A 1 87 ? 2.020 18.931 12.878 1.00 66.69 87 ARG A CA 1
ATOM 680 C C . ARG A 1 87 ? 2.892 18.346 13.991 1.00 66.69 87 ARG A C 1
ATOM 682 O O . ARG A 1 87 ? 2.350 17.924 15.003 1.00 66.69 87 ARG A O 1
ATOM 689 N N . ASN A 1 88 ? 4.201 18.234 13.790 1.00 65.50 88 ASN A N 1
ATOM 690 C CA . ASN A 1 88 ? 5.134 17.774 14.819 1.00 65.50 88 ASN A CA 1
ATOM 691 C C . ASN A 1 88 ? 5.521 18.933 15.763 1.00 65.50 88 ASN A C 1
ATOM 693 O O . ASN A 1 88 ? 5.184 20.093 15.515 1.00 65.50 88 ASN A O 1
ATOM 697 N N . ASN A 1 89 ? 6.274 18.627 16.821 1.00 65.31 89 ASN A N 1
ATOM 698 C CA . ASN A 1 89 ? 6.761 19.630 17.782 1.00 65.31 89 ASN A CA 1
ATOM 699 C C . ASN A 1 89 ? 7.730 20.669 17.188 1.00 65.31 89 ASN A C 1
ATOM 701 O O . ASN A 1 89 ? 7.902 21.737 17.765 1.00 65.31 89 ASN A O 1
ATOM 705 N N . ASN A 1 90 ? 8.307 20.392 16.017 1.00 66.62 90 ASN A N 1
ATOM 706 C CA . ASN A 1 90 ? 9.146 21.332 15.270 1.00 66.62 90 ASN A CA 1
ATOM 707 C C . ASN A 1 90 ? 8.333 22.200 14.299 1.00 66.62 90 ASN A C 1
ATOM 709 O O . ASN A 1 90 ? 8.907 22.933 13.499 1.00 66.62 90 ASN A O 1
ATOM 713 N N . ASN A 1 91 ? 7.000 22.135 14.367 1.00 63.00 91 ASN A N 1
ATOM 714 C CA . ASN A 1 91 ? 6.084 22.835 13.474 1.00 63.00 91 ASN A CA 1
ATOM 715 C C . ASN A 1 91 ? 6.087 22.312 12.018 1.00 63.00 91 ASN A C 1
ATOM 717 O O . ASN A 1 91 ? 5.443 22.913 11.153 1.00 63.00 91 ASN A O 1
ATOM 721 N N . ASP A 1 92 ? 6.748 21.183 11.751 1.00 67.88 92 ASP A N 1
ATOM 722 C CA . ASP A 1 92 ? 6.728 20.503 10.460 1.00 67.88 92 ASP A CA 1
ATOM 723 C C . ASP A 1 92 ? 5.508 19.603 10.320 1.00 67.88 92 ASP A C 1
ATOM 725 O O . ASP A 1 92 ? 4.922 19.084 11.268 1.00 67.88 92 ASP A O 1
ATOM 729 N N . LEU A 1 93 ? 5.142 19.373 9.076 1.00 68.94 93 LEU A N 1
ATOM 730 C CA . LEU A 1 93 ? 3.956 18.650 8.680 1.00 68.94 93 LEU A CA 1
ATOM 731 C C . LEU A 1 93 ? 4.316 17.175 8.387 1.00 68.94 93 LEU A C 1
ATOM 733 O O . LEU A 1 93 ? 4.940 16.871 7.372 1.00 68.94 93 LEU A O 1
ATOM 737 N N . ARG A 1 94 ? 3.909 16.247 9.265 1.00 73.56 94 ARG A N 1
ATOM 738 C CA . ARG A 1 94 ? 4.180 14.800 9.169 1.00 73.56 94 ARG A CA 1
ATOM 739 C C . ARG A 1 94 ? 3.484 14.166 7.970 1.00 73.56 94 ARG A C 1
ATOM 741 O O . ARG A 1 94 ? 2.282 14.364 7.770 1.00 73.56 94 ARG A O 1
ATOM 748 N N . LEU A 1 95 ? 4.242 13.348 7.242 1.00 78.81 95 LEU A N 1
ATOM 749 C CA . LEU A 1 95 ? 3.739 12.505 6.163 1.00 78.81 95 LEU A CA 1
ATOM 750 C C . LEU A 1 95 ? 2.823 11.407 6.713 1.00 78.81 95 LEU A C 1
ATOM 752 O O . LEU A 1 95 ? 3.063 10.869 7.793 1.00 78.81 95 LEU A O 1
ATOM 756 N N . TYR A 1 96 ? 1.802 11.042 5.944 1.00 84.56 96 TYR A N 1
ATOM 757 C CA . TYR A 1 96 ? 1.012 9.839 6.190 1.00 84.56 96 TYR A CA 1
ATOM 758 C C . TYR A 1 96 ? 1.059 8.935 4.960 1.00 84.56 96 TYR A C 1
ATOM 760 O O . TYR A 1 96 ? 1.268 9.390 3.836 1.00 84.56 96 TYR A O 1
ATOM 768 N N . TYR A 1 97 ? 0.869 7.642 5.185 1.00 88.94 97 TYR A N 1
ATOM 769 C CA . TYR A 1 97 ? 0.759 6.662 4.119 1.00 88.94 97 TYR A CA 1
ATOM 770 C C . TYR A 1 97 ? -0.705 6.433 3.781 1.00 88.94 97 TYR A C 1
ATOM 772 O O . TYR A 1 97 ? -1.556 6.328 4.667 1.00 88.94 97 TYR A O 1
ATOM 780 N N . GLU A 1 98 ? -0.997 6.326 2.493 1.00 89.19 98 GLU A N 1
ATOM 781 C CA . GLU A 1 98 ? -2.323 5.997 1.989 1.00 89.19 98 GLU A CA 1
ATOM 782 C C . GLU A 1 98 ? -2.240 4.747 1.125 1.00 89.19 98 GLU A C 1
ATOM 784 O O . GLU A 1 98 ? -1.407 4.667 0.230 1.00 89.19 98 GLU A O 1
ATOM 789 N N . LEU A 1 99 ? -3.119 3.780 1.384 1.00 90.88 99 LEU A N 1
ATOM 790 C CA . LEU A 1 99 ? -3.359 2.645 0.505 1.00 90.88 99 LEU A CA 1
ATOM 791 C C . LEU A 1 99 ? -4.594 2.953 -0.336 1.00 90.88 99 LEU A C 1
ATOM 793 O O . LEU A 1 99 ? -5.684 3.168 0.202 1.00 90.88 99 LEU A O 1
ATOM 797 N N . THR A 1 100 ? -4.427 2.950 -1.649 1.00 90.75 100 THR A N 1
ATOM 798 C CA . THR A 1 100 ? -5.457 3.284 -2.630 1.00 90.75 100 THR A CA 1
ATOM 799 C C . THR A 1 100 ? -5.664 2.159 -3.630 1.00 90.75 100 THR A C 1
ATOM 801 O O . THR A 1 100 ? -4.773 1.352 -3.893 1.00 90.75 100 THR A O 1
ATOM 804 N N . LEU A 1 101 ? -6.862 2.123 -4.198 1.00 89.94 101 LEU A N 1
ATOM 805 C CA . LEU A 1 101 ? -7.235 1.248 -5.293 1.00 89.94 101 LEU A CA 1
ATOM 806 C C . LEU A 1 101 ? -7.562 2.101 -6.519 1.00 89.94 101 LEU A C 1
ATOM 808 O O . LEU A 1 101 ? -8.317 3.072 -6.411 1.00 89.94 101 LEU A O 1
ATOM 812 N N . SER A 1 102 ? -7.013 1.726 -7.667 1.00 87.00 102 SER A N 1
ATOM 813 C CA . SER A 1 102 ? -7.405 2.236 -8.976 1.00 87.00 102 SER A CA 1
ATOM 814 C C . SER A 1 102 ? -8.020 1.099 -9.774 1.00 87.00 102 SER A C 1
ATOM 816 O O . SER A 1 102 ? -7.451 0.010 -9.833 1.00 87.00 102 SER A O 1
ATOM 818 N N . VAL A 1 103 ? -9.179 1.348 -10.370 1.00 83.00 103 VAL A N 1
ATOM 819 C CA . VAL A 1 103 ? -9.898 0.365 -11.178 1.00 83.00 103 VAL A CA 1
ATOM 820 C C . VAL A 1 103 ? -10.242 1.027 -12.513 1.00 83.00 103 VAL A C 1
ATOM 822 O O . VAL A 1 103 ? -10.913 2.071 -12.507 1.00 83.00 103 VAL A O 1
ATOM 825 N N . PRO A 1 104 ? -9.771 0.479 -13.647 1.00 75.38 104 PRO A N 1
ATOM 826 C CA . PRO A 1 104 ? -10.039 1.045 -14.962 1.00 75.38 104 PRO A CA 1
ATOM 827 C C . PRO A 1 104 ? -11.541 1.129 -15.235 1.00 75.38 104 PRO A C 1
ATOM 829 O O . PRO A 1 104 ? -12.298 0.238 -14.862 1.00 75.38 104 PRO A O 1
ATOM 832 N N . ASN A 1 105 ? -11.981 2.189 -15.916 1.00 67.88 105 ASN A N 1
ATOM 833 C CA . ASN A 1 105 ? -13.341 2.347 -16.458 1.00 67.88 105 ASN A CA 1
ATOM 834 C C . ASN A 1 105 ? -14.516 2.350 -15.451 1.00 67.88 105 ASN A C 1
ATOM 836 O O . ASN A 1 105 ? -15.653 2.567 -15.854 1.00 67.88 105 ASN A O 1
ATOM 840 N N . THR A 1 106 ? -14.284 2.164 -14.150 1.00 63.62 106 THR A N 1
ATOM 841 C CA . THR A 1 106 ? -15.341 2.207 -13.111 1.00 63.62 106 THR A CA 1
ATOM 842 C C . THR A 1 106 ? -15.610 3.589 -12.522 1.00 63.62 106 THR A C 1
ATOM 844 O O . THR A 1 106 ? -16.667 3.807 -11.933 1.00 63.62 106 THR A O 1
ATOM 847 N N . ALA A 1 107 ? -14.673 4.531 -12.636 1.00 56.44 107 ALA A N 1
ATOM 848 C CA . ALA A 1 107 ? -14.851 5.892 -12.142 1.00 56.44 107 ALA A CA 1
ATOM 849 C C . ALA A 1 107 ? -14.428 6.901 -13.219 1.00 56.44 107 ALA A C 1
ATOM 851 O O . ALA A 1 107 ? -13.409 6.674 -13.874 1.00 56.44 107 ALA A O 1
ATOM 852 N N . PRO A 1 108 ? -15.165 8.015 -13.402 1.00 48.38 108 PRO A N 1
ATOM 853 C CA . PRO A 1 108 ? -14.752 9.076 -14.314 1.00 48.38 108 PRO A CA 1
ATOM 854 C C . PRO A 1 108 ? -13.380 9.603 -13.871 1.00 48.38 108 PRO A C 1
ATOM 856 O O . PRO A 1 108 ? -13.256 10.066 -12.738 1.00 48.38 108 PRO A O 1
ATOM 859 N N . HIS A 1 109 ? -12.389 9.456 -14.757 1.00 45.56 109 HIS A N 1
ATOM 860 C CA . HIS A 1 109 ? -10.974 9.848 -14.657 1.00 45.56 109 HIS A CA 1
ATOM 861 C C . HIS A 1 109 ? -10.280 9.583 -13.303 1.00 45.56 109 HIS A C 1
ATOM 863 O O . HIS A 1 109 ? -10.519 10.271 -12.312 1.00 45.56 109 HIS A O 1
ATOM 869 N N . ASP A 1 110 ? -9.357 8.613 -13.282 1.00 51.75 110 ASP A N 1
ATOM 870 C CA . ASP A 1 110 ? -8.232 8.504 -12.328 1.00 51.75 110 ASP A CA 1
ATOM 871 C C . ASP A 1 110 ? -8.561 8.602 -10.832 1.00 51.75 110 ASP A C 1
ATOM 873 O O . ASP A 1 110 ? -7.727 8.981 -10.000 1.00 51.75 110 ASP A O 1
ATOM 877 N N . ARG A 1 111 ? -9.796 8.281 -10.437 1.00 64.88 111 ARG A N 1
ATOM 878 C CA . ARG A 1 111 ? -10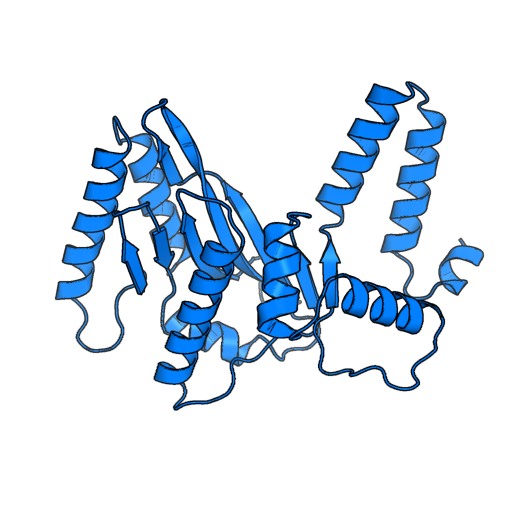.218 8.501 -9.058 1.00 64.88 111 ARG A CA 1
ATOM 879 C C . ARG A 1 111 ? -9.708 7.378 -8.165 1.00 64.88 111 ARG A C 1
ATOM 881 O O . ARG A 1 111 ? -10.392 6.385 -7.951 1.00 64.88 111 ARG A O 1
ATOM 888 N N . LEU A 1 112 ? -8.542 7.602 -7.561 1.00 79.56 112 LEU A N 1
ATOM 889 C CA . LEU A 1 112 ? -8.013 6.757 -6.493 1.00 79.56 112 LEU A CA 1
ATOM 890 C C . LEU A 1 112 ? -9.051 6.609 -5.364 1.00 79.56 112 LEU A C 1
ATOM 892 O O . LEU A 1 112 ? -9.612 7.592 -4.839 1.00 79.56 112 LEU A O 1
ATOM 896 N N . ILE A 1 113 ? -9.329 5.355 -5.017 1.00 86.00 113 ILE A N 1
ATOM 897 C CA . ILE A 1 113 ? -10.246 4.958 -3.954 1.00 86.00 113 ILE A CA 1
ATOM 898 C C . ILE A 1 113 ? -9.408 4.668 -2.702 1.00 86.00 113 ILE A C 1
ATOM 900 O O . ILE A 1 113 ? -8.693 3.669 -2.682 1.00 86.00 113 ILE A O 1
ATOM 904 N N . PRO A 1 114 ? -9.475 5.500 -1.647 1.00 86.69 114 PRO A N 1
ATOM 905 C CA . PRO A 1 114 ? -8.759 5.228 -0.406 1.00 86.69 114 PRO A CA 1
ATOM 906 C C . PRO A 1 114 ? -9.322 3.989 0.283 1.00 86.69 114 PRO A C 1
ATOM 908 O O . PRO A 1 114 ? -10.526 3.913 0.545 1.00 86.69 114 PRO A O 1
ATOM 911 N N . ILE A 1 115 ? -8.437 3.058 0.624 1.00 90.38 115 ILE A N 1
ATOM 912 C CA . ILE A 1 115 ? -8.753 1.832 1.358 1.00 90.38 115 ILE A CA 1
ATOM 913 C C . ILE A 1 115 ? -8.369 1.977 2.828 1.00 90.38 115 ILE A C 1
ATOM 915 O O . ILE A 1 115 ? -9.173 1.657 3.708 1.00 90.38 115 ILE A O 1
ATOM 919 N N . SER A 1 116 ? -7.161 2.479 3.094 1.00 91.12 116 SER A N 1
ATOM 920 C CA . SER A 1 116 ? -6.639 2.661 4.447 1.00 91.12 116 SER A CA 1
ATOM 921 C C . SER A 1 116 ? -5.601 3.782 4.519 1.00 91.12 116 SER A C 1
ATOM 923 O O . SER A 1 116 ? -4.977 4.110 3.513 1.00 91.12 116 SER A O 1
ATOM 925 N N . PHE A 1 117 ? -5.398 4.339 5.712 1.00 89.25 117 PHE A N 1
ATOM 926 C CA . PHE A 1 117 ? -4.337 5.294 6.014 1.00 89.25 117 PHE A CA 1
ATOM 927 C C . PHE A 1 117 ? -3.528 4.857 7.229 1.00 89.25 117 PHE A C 1
ATOM 929 O O . PHE A 1 117 ? -4.069 4.238 8.148 1.00 89.25 117 PHE A O 1
ATOM 936 N N . LEU A 1 118 ? -2.270 5.274 7.255 1.00 89.62 118 LEU A N 1
ATOM 937 C CA . LEU A 1 118 ? -1.387 5.184 8.406 1.00 89.62 118 LEU A CA 1
ATOM 938 C C . LEU A 1 118 ? -0.745 6.546 8.659 1.00 89.62 118 LEU A C 1
ATOM 940 O O . LEU A 1 118 ? -0.129 7.112 7.762 1.00 89.62 118 LEU A O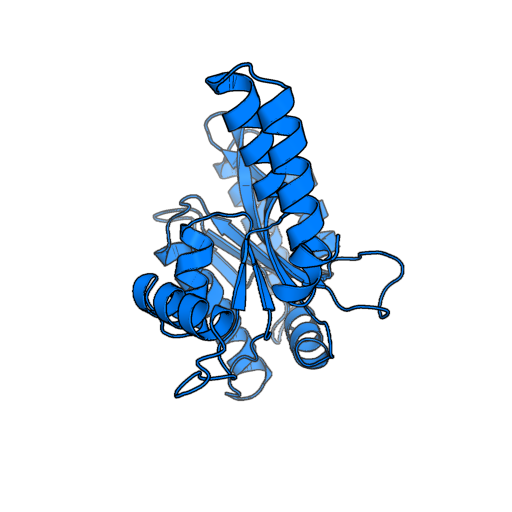 1
ATOM 944 N N . ILE A 1 119 ? -0.838 7.033 9.892 1.00 86.81 119 ILE A N 1
ATOM 945 C CA . ILE A 1 119 ? -0.120 8.209 10.386 1.00 86.81 119 ILE A CA 1
ATOM 946 C C . ILE A 1 119 ? 0.903 7.718 11.403 1.00 86.81 119 ILE A C 1
ATOM 948 O O . ILE A 1 119 ? 0.523 7.442 12.544 1.00 86.81 119 ILE A O 1
ATOM 952 N N . PRO A 1 120 ? 2.171 7.555 11.013 1.00 86.38 120 PRO A N 1
ATOM 953 C CA . PRO A 1 120 ? 3.191 7.111 11.936 1.00 86.38 120 PRO A CA 1
ATOM 954 C C . PRO A 1 120 ? 4.109 8.264 12.355 1.00 86.38 120 PRO A C 1
ATOM 956 O O . PRO A 1 120 ? 4.309 9.229 11.615 1.00 86.38 120 PRO A O 1
ATOM 959 N N . SER A 1 121 ? 4.728 8.147 13.526 1.00 80.62 121 SER A N 1
ATOM 960 C CA . SER A 1 121 ? 5.873 8.982 13.892 1.00 80.62 121 SER A CA 1
ATOM 961 C C . SER A 1 121 ? 7.215 8.398 13.460 1.00 80.62 121 SER A C 1
ATOM 963 O O . SER A 1 121 ? 8.189 9.143 13.402 1.00 80.62 121 SER A O 1
ATOM 965 N N . ASP A 1 122 ? 7.262 7.093 13.176 1.00 83.19 122 ASP A N 1
ATOM 966 C CA . ASP A 1 122 ? 8.425 6.368 12.660 1.00 83.19 122 ASP A CA 1
ATOM 967 C C . ASP A 1 122 ? 8.077 5.683 11.328 1.00 83.19 122 ASP A C 1
ATOM 969 O O . ASP A 1 122 ? 7.057 5.009 11.197 1.00 83.19 122 ASP A O 1
ATOM 973 N N . HIS A 1 123 ? 8.946 5.846 10.337 1.00 86.19 123 HIS A N 1
ATOM 974 C CA . HIS A 1 123 ? 8.774 5.349 8.973 1.00 86.19 123 HIS A CA 1
ATOM 975 C C . HIS A 1 123 ? 9.474 3.998 8.748 1.00 86.19 123 HIS A C 1
ATOM 977 O O . HIS A 1 123 ? 9.885 3.688 7.631 1.00 86.19 123 HIS A O 1
ATOM 983 N N . SER A 1 124 ? 9.652 3.200 9.804 1.00 88.56 124 SER A N 1
ATOM 984 C CA . SER A 1 124 ? 10.320 1.901 9.748 1.00 88.56 124 SER A CA 1
ATOM 985 C C . SER A 1 124 ? 9.419 0.782 9.211 1.00 88.56 124 SER A C 1
ATOM 987 O O . SER A 1 124 ? 8.188 0.838 9.265 1.00 88.56 124 SER A O 1
ATOM 989 N N . GLN A 1 125 ? 10.041 -0.282 8.693 1.00 88.12 125 GLN A N 1
ATOM 990 C CA . GLN A 1 125 ? 9.312 -1.434 8.151 1.00 88.12 125 GLN A CA 1
ATOM 991 C C . GLN A 1 125 ? 8.367 -2.094 9.170 1.00 88.12 125 GLN A C 1
ATOM 993 O O . GLN A 1 125 ? 7.230 -2.360 8.783 1.00 88.12 125 GLN A O 1
ATOM 998 N N . PRO A 1 126 ? 8.751 -2.314 10.445 1.00 90.81 126 PRO A N 1
ATOM 999 C CA . PRO A 1 126 ? 7.845 -2.906 11.429 1.00 90.81 126 PRO A CA 1
ATOM 1000 C C . PRO A 1 126 ? 6.519 -2.150 11.585 1.00 90.81 126 PRO A C 1
ATOM 1002 O O . PRO A 1 126 ? 5.479 -2.774 11.776 1.00 90.81 126 PRO A O 1
ATOM 1005 N N . ILE A 1 127 ? 6.529 -0.819 11.457 1.00 90.75 127 ILE A N 1
ATOM 1006 C CA . ILE A 1 127 ? 5.318 0.008 11.556 1.00 90.75 127 ILE A CA 1
ATOM 1007 C C . ILE A 1 127 ? 4.399 -0.217 10.349 1.00 90.75 127 ILE A C 1
ATOM 1009 O O . ILE A 1 127 ? 3.184 -0.366 10.510 1.00 90.75 127 ILE A O 1
ATOM 1013 N N . ILE A 1 128 ? 4.969 -0.305 9.144 1.00 91.56 128 ILE A N 1
ATOM 1014 C CA . ILE A 1 128 ? 4.214 -0.616 7.922 1.00 91.56 128 ILE A CA 1
ATOM 1015 C C . ILE A 1 128 ? 3.669 -2.051 7.967 1.00 91.56 128 ILE A C 1
ATOM 1017 O O . ILE A 1 128 ? 2.498 -2.279 7.661 1.00 91.56 128 ILE A O 1
ATOM 1021 N N . ASP A 1 129 ? 4.482 -3.013 8.406 1.00 91.81 129 ASP A N 1
ATOM 1022 C CA . ASP A 1 129 ? 4.075 -4.409 8.597 1.00 91.81 129 ASP A CA 1
ATOM 1023 C C . ASP A 1 129 ? 2.919 -4.522 9.603 1.00 91.81 129 ASP A C 1
ATOM 1025 O O . ASP A 1 129 ? 1.941 -5.240 9.367 1.00 91.81 129 ASP A O 1
ATOM 1029 N N . PHE A 1 130 ? 2.988 -3.772 10.707 1.00 91.75 130 PHE A N 1
ATOM 1030 C CA . PHE A 1 130 ? 1.926 -3.713 11.707 1.00 91.75 130 PHE A CA 1
ATOM 1031 C C . PHE A 1 130 ? 0.629 -3.130 11.133 1.00 91.75 130 PHE A C 1
ATOM 1033 O O . PHE A 1 130 ? -0.450 -3.687 11.353 1.00 91.75 130 PHE A O 1
ATOM 1040 N N . TRP A 1 131 ? 0.723 -2.058 10.342 1.00 92.56 131 TRP A N 1
ATOM 1041 C CA . TRP A 1 131 ? -0.422 -1.486 9.635 1.00 92.56 131 TRP A CA 1
ATOM 1042 C C . TRP A 1 131 ? -1.101 -2.495 8.704 1.00 92.56 131 TRP A C 1
ATOM 1044 O O . TRP A 1 131 ? -2.312 -2.715 8.817 1.00 92.56 131 TRP A O 1
ATOM 1054 N N . LEU A 1 132 ? -0.334 -3.161 7.839 1.00 92.12 132 LEU A N 1
ATOM 1055 C CA . LEU A 1 132 ? -0.866 -4.175 6.927 1.00 92.12 132 LEU A CA 1
ATOM 1056 C C . LEU A 1 132 ? -1.458 -5.370 7.685 1.00 92.12 132 LEU A C 1
ATOM 1058 O O . LEU A 1 132 ? -2.518 -5.877 7.315 1.00 92.12 132 LEU A O 1
ATOM 1062 N N . SER A 1 133 ? -0.838 -5.776 8.792 1.00 91.81 133 SER A N 1
ATOM 1063 C CA . SER A 1 133 ? -1.352 -6.846 9.653 1.00 91.81 133 SER A CA 1
ATOM 1064 C C . SER A 1 133 ? -2.705 -6.484 10.273 1.00 91.81 133 SER A C 1
ATOM 1066 O O . SER A 1 133 ? -3.616 -7.314 10.287 1.00 91.81 133 SER A O 1
ATOM 1068 N N . LYS A 1 134 ? -2.889 -5.234 10.725 1.00 90.94 134 LYS A N 1
ATOM 1069 C CA . LYS A 1 134 ? -4.184 -4.739 11.226 1.00 90.94 134 LYS A CA 1
ATOM 1070 C C . LYS A 1 134 ? -5.249 -4.701 10.136 1.00 90.94 134 LYS A C 1
ATOM 1072 O O . LYS A 1 134 ? -6.385 -5.090 10.400 1.00 90.94 134 LYS A O 1
ATOM 1077 N N . LEU A 1 135 ? -4.885 -4.293 8.921 1.00 91.44 135 LEU A N 1
ATOM 1078 C CA . LEU A 1 135 ? -5.791 -4.301 7.773 1.00 91.44 135 LEU A CA 1
ATOM 1079 C C . LEU A 1 135 ? -6.261 -5.727 7.440 1.00 91.44 135 LEU A C 1
ATOM 1081 O O . LEU A 1 135 ? -7.462 -5.979 7.332 1.00 91.44 135 LEU A O 1
ATOM 1085 N N . LYS A 1 136 ? -5.323 -6.680 7.352 1.00 91.44 136 LYS A N 1
ATOM 1086 C CA . LYS A 1 136 ? -5.609 -8.105 7.125 1.00 91.44 136 LYS A CA 1
ATOM 1087 C C . LYS A 1 136 ? -6.460 -8.710 8.238 1.00 91.44 136 LYS A C 1
ATOM 1089 O O . LYS A 1 136 ? -7.365 -9.491 7.960 1.00 91.44 136 LYS A O 1
ATOM 1094 N N . TYR A 1 137 ? -6.184 -8.353 9.491 1.00 90.31 137 TYR A N 1
ATOM 1095 C CA . TYR A 1 137 ? -6.986 -8.789 10.630 1.00 90.31 137 TYR A CA 1
ATOM 1096 C C . TYR A 1 137 ? -8.421 -8.258 10.540 1.00 90.31 137 TYR A C 1
ATOM 1098 O O . TYR A 1 137 ? -9.362 -9.043 10.621 1.00 90.31 137 TYR A O 1
ATOM 1106 N N . GLY A 1 138 ? -8.601 -6.954 10.295 1.00 89.06 138 GLY A N 1
ATOM 1107 C CA . GLY A 1 138 ? -9.927 -6.354 10.116 1.00 89.06 138 GLY A CA 1
ATOM 1108 C C . GLY A 1 138 ? -10.711 -7.015 8.982 1.00 89.06 138 GLY A C 1
ATOM 1109 O O . GLY A 1 138 ? -11.885 -7.342 9.140 1.00 89.06 138 GLY A O 1
ATOM 1110 N N . TYR A 1 139 ? -10.036 -7.315 7.872 1.00 90.88 139 TYR A N 1
ATOM 1111 C CA . TYR A 1 139 ? -10.616 -8.080 6.774 1.00 90.88 139 TYR A CA 1
ATOM 1112 C C . TYR A 1 139 ? -11.067 -9.482 7.210 1.00 90.88 139 TYR A C 1
ATOM 1114 O O . TYR A 1 139 ? -12.210 -9.861 6.962 1.00 90.88 139 TYR A O 1
ATOM 1122 N N . LYS A 1 140 ? -10.207 -10.241 7.905 1.00 90.69 140 LYS A N 1
ATOM 1123 C CA . LYS A 1 140 ? -10.550 -11.577 8.422 1.00 90.69 140 LYS A CA 1
ATOM 1124 C C . LYS A 1 140 ? -11.766 -11.540 9.348 1.00 90.69 140 LYS A C 1
ATOM 1126 O O . LYS A 1 140 ? -12.583 -12.452 9.286 1.00 90.69 140 LYS A O 1
ATOM 1131 N N . VAL A 1 141 ? -11.902 -10.505 10.175 1.00 88.38 141 VAL A N 1
ATOM 1132 C CA . VAL A 1 141 ? -13.068 -10.331 11.056 1.00 88.38 141 VAL A CA 1
ATOM 1133 C C . VAL A 1 141 ? -14.348 -10.112 10.241 1.00 88.38 141 VAL A C 1
ATOM 1135 O O . VAL A 1 141 ? -15.343 -10.783 10.489 1.00 88.38 141 VAL A O 1
ATOM 1138 N N . ILE A 1 142 ? -14.319 -9.234 9.234 1.00 88.25 142 ILE A N 1
ATOM 1139 C CA . ILE A 1 142 ? -15.494 -8.909 8.400 1.00 88.25 142 ILE A CA 1
ATOM 1140 C C . ILE A 1 142 ? -15.924 -10.094 7.522 1.00 88.25 142 ILE A C 1
ATOM 1142 O O . ILE A 1 142 ? -17.114 -10.297 7.284 1.00 88.25 142 ILE A O 1
ATOM 1146 N N . PHE A 1 143 ? -14.959 -10.867 7.022 1.00 88.38 143 PHE A N 1
ATOM 1147 C CA . PHE A 1 143 ? -15.178 -11.918 6.027 1.00 88.38 143 PHE A CA 1
ATOM 1148 C C . PHE A 1 143 ? -15.008 -13.341 6.567 1.00 88.38 143 PHE A C 1
ATOM 1150 O O . PHE A 1 143 ? -14.829 -14.264 5.775 1.00 88.38 143 PHE A O 1
ATOM 1157 N N . LEU A 1 144 ? -15.080 -13.530 7.888 1.00 87.38 144 LEU A N 1
ATOM 1158 C CA . LEU A 1 144 ? -15.059 -14.843 8.547 1.00 87.38 144 LEU A CA 1
ATOM 1159 C C . LEU A 1 144 ? -13.821 -15.685 8.183 1.00 87.38 144 LEU A C 1
ATOM 1161 O O . LEU A 1 144 ? -13.920 -16.787 7.656 1.00 87.38 144 LEU A O 1
ATOM 1165 N N . GLN A 1 145 ? -12.636 -15.147 8.476 1.00 77.69 145 GLN A N 1
ATOM 1166 C CA . GLN A 1 145 ? -11.320 -15.781 8.300 1.00 77.69 145 GLN A CA 1
ATOM 1167 C C . GLN A 1 145 ? -10.869 -16.048 6.855 1.00 77.69 145 GLN A C 1
ATOM 1169 O O . GLN A 1 145 ? -9.852 -16.710 6.649 1.00 77.69 145 GLN A O 1
ATOM 1174 N N . LYS A 1 146 ? -11.534 -15.471 5.847 1.00 80.69 146 LYS A N 1
ATOM 1175 C CA . LYS A 1 146 ? -11.013 -15.491 4.472 1.00 80.69 146 LYS A CA 1
ATOM 1176 C C . LYS A 1 146 ? -9.618 -14.863 4.381 1.00 80.69 146 LYS A C 1
ATOM 1178 O O . LYS A 1 146 ? -9.314 -13.872 5.053 1.00 80.69 146 LYS A O 1
ATOM 1183 N N . THR A 1 147 ? -8.784 -15.423 3.508 1.00 86.19 147 THR A N 1
ATOM 1184 C CA . THR A 1 147 ? -7.478 -14.855 3.157 1.00 86.19 147 THR A CA 1
ATOM 1185 C C . THR A 1 147 ? -7.661 -13.455 2.582 1.00 86.19 147 THR A C 1
ATOM 1187 O O . THR A 1 147 ? -8.592 -13.208 1.815 1.00 86.19 147 THR A O 1
ATOM 1190 N N . PHE A 1 148 ? -6.782 -12.533 2.975 1.00 88.38 148 PHE A N 1
ATOM 1191 C CA . PHE A 1 148 ? -6.791 -11.180 2.435 1.00 88.38 148 PHE A CA 1
ATOM 1192 C C . PHE A 1 148 ? -6.452 -11.234 0.938 1.00 88.38 148 PHE A C 1
ATOM 1194 O O . PHE A 1 148 ? -5.394 -11.768 0.598 1.00 88.38 148 PHE A O 1
ATOM 1201 N N . PRO A 1 149 ? -7.318 -10.724 0.050 1.00 88.81 149 PRO A N 1
ATOM 1202 C CA . PRO A 1 149 ? -7.066 -10.765 -1.376 1.00 88.81 149 PRO A CA 1
ATOM 1203 C C . PRO A 1 149 ? -5.949 -9.785 -1.711 1.00 88.81 149 PRO A C 1
ATOM 1205 O O . PRO A 1 149 ? -5.858 -8.712 -1.120 1.00 88.81 149 PRO A O 1
ATOM 1208 N N . VAL A 1 150 ? -5.092 -10.156 -2.653 1.00 83.19 150 VAL A N 1
ATOM 1209 C CA . VAL A 1 150 ? -3.957 -9.333 -3.064 1.00 83.19 150 VAL A CA 1
ATOM 1210 C C . VAL A 1 150 ? -4.082 -9.044 -4.554 1.00 83.19 150 VAL A C 1
ATOM 1212 O O . VAL A 1 150 ? -4.416 -9.935 -5.333 1.00 83.19 150 VAL A O 1
ATOM 1215 N N . SER A 1 151 ? -3.843 -7.794 -4.957 1.00 86.56 151 SER A N 1
ATOM 1216 C CA . SER A 1 151 ? -3.793 -7.450 -6.381 1.00 86.56 151 SER A CA 1
ATOM 1217 C C . SER A 1 151 ? -2.534 -8.027 -7.024 1.00 86.56 151 SER A C 1
ATOM 1219 O O . SER A 1 151 ? -1.471 -8.098 -6.399 1.00 86.56 151 SER A O 1
ATOM 1221 N N . LYS A 1 152 ? -2.639 -8.387 -8.306 1.00 86.25 152 LYS A N 1
ATOM 1222 C CA . LYS A 1 152 ? -1.502 -8.824 -9.117 1.00 86.25 152 LYS A CA 1
ATOM 1223 C C . LYS A 1 152 ? -0.432 -7.737 -9.239 1.00 86.25 152 LYS A C 1
ATOM 1225 O O . LYS A 1 152 ? 0.753 -8.065 -9.269 1.00 86.25 152 LYS A O 1
ATOM 1230 N N . TYR A 1 153 ? -0.836 -6.468 -9.262 1.00 87.06 153 TYR A N 1
ATOM 1231 C CA . TYR A 1 153 ? 0.059 -5.328 -9.436 1.00 87.06 153 TYR A CA 1
ATOM 1232 C C . TYR A 1 153 ? -0.072 -4.349 -8.278 1.00 87.06 153 TYR A C 1
ATOM 1234 O O . TYR A 1 153 ? -1.176 -3.924 -7.919 1.00 87.06 153 TYR A O 1
ATOM 1242 N N . MET A 1 154 ? 1.073 -3.952 -7.725 1.00 89.19 154 MET A N 1
ATOM 1243 C CA . MET A 1 154 ? 1.131 -2.948 -6.675 1.00 89.19 154 MET A CA 1
ATOM 1244 C C . MET A 1 154 ? 2.137 -1.850 -7.006 1.00 89.19 154 MET A C 1
ATOM 1246 O O . MET A 1 154 ? 3.309 -2.143 -7.225 1.00 89.19 154 MET A O 1
ATOM 1250 N N . ILE A 1 155 ? 1.708 -0.589 -7.019 1.00 89.00 155 ILE A N 1
ATOM 1251 C CA . ILE A 1 155 ? 2.583 0.561 -7.280 1.00 89.00 155 ILE A CA 1
ATOM 1252 C C . ILE A 1 155 ? 3.053 1.175 -5.960 1.00 89.00 155 ILE A C 1
ATOM 1254 O O . ILE A 1 155 ? 2.243 1.465 -5.082 1.00 89.00 155 ILE A O 1
ATOM 1258 N N . SER A 1 156 ? 4.360 1.419 -5.845 1.00 88.12 156 SER A N 1
ATOM 1259 C CA . SER A 1 156 ? 5.007 2.053 -4.690 1.00 88.12 156 SER A CA 1
ATOM 1260 C C . SER A 1 156 ? 5.795 3.299 -5.079 1.00 88.12 156 SER A C 1
ATOM 1262 O O . SER A 1 156 ? 6.480 3.309 -6.100 1.00 88.12 156 SER A O 1
ATOM 1264 N N . ASP A 1 157 ? 5.806 4.313 -4.219 1.00 77.62 157 ASP A N 1
ATOM 1265 C CA . ASP A 1 157 ? 6.564 5.580 -4.323 1.00 77.62 157 ASP A CA 1
ATOM 1266 C C . ASP A 1 157 ? 8.114 5.469 -4.285 1.00 77.62 157 ASP A C 1
ATOM 1268 O O . ASP A 1 157 ? 8.818 6.421 -3.959 1.00 77.62 157 ASP A O 1
ATOM 1272 N N . ARG A 1 158 ? 8.689 4.315 -4.647 1.00 74.00 158 ARG A N 1
ATOM 1273 C CA . ARG A 1 158 ? 10.120 3.975 -4.492 1.00 74.00 158 ARG A CA 1
ATOM 1274 C C . ARG A 1 158 ? 10.648 4.004 -3.048 1.00 74.00 158 ARG A C 1
ATOM 1276 O O . ARG A 1 158 ? 11.860 3.875 -2.867 1.00 74.00 158 ARG A O 1
ATOM 1283 N N . SER A 1 159 ? 9.797 4.079 -2.025 1.00 80.38 159 SER A N 1
ATOM 1284 C CA . SER A 1 159 ? 10.212 3.812 -0.647 1.00 80.38 159 SER A CA 1
ATOM 1285 C C . SER A 1 159 ? 10.615 2.344 -0.482 1.00 80.38 159 SER A C 1
ATOM 1287 O O . SER A 1 159 ? 9.789 1.436 -0.589 1.00 80.38 159 SER A O 1
ATOM 1289 N N . PHE A 1 160 ? 11.891 2.091 -0.174 1.00 82.88 160 PHE A N 1
ATOM 1290 C CA . PHE A 1 160 ? 12.382 0.741 0.131 1.00 82.88 160 PHE A CA 1
ATOM 1291 C C . PHE A 1 160 ? 11.677 0.122 1.342 1.00 82.88 160 PHE A C 1
ATOM 1293 O O . PHE A 1 160 ? 11.575 -1.097 1.447 1.00 82.88 160 PHE A O 1
ATOM 1300 N N . VAL A 1 161 ? 11.181 0.936 2.270 1.00 86.81 161 VAL A N 1
ATOM 1301 C CA . VAL A 1 161 ? 10.433 0.415 3.414 1.00 86.81 161 VAL A CA 1
ATOM 1302 C C . VAL A 1 161 ? 9.102 -0.166 2.950 1.00 86.81 161 VAL A C 1
ATOM 1304 O O . VAL A 1 161 ? 8.766 -1.289 3.320 1.00 86.81 161 VAL A O 1
ATOM 1307 N N . LEU A 1 162 ? 8.392 0.563 2.085 1.00 87.50 162 LEU A N 1
ATOM 1308 C CA . LEU A 1 162 ? 7.141 0.104 1.498 1.00 87.50 162 LEU A CA 1
ATOM 1309 C C . LEU A 1 162 ? 7.379 -1.142 0.639 1.00 87.50 162 LEU A C 1
ATOM 1311 O O . LEU A 1 162 ? 6.802 -2.188 0.921 1.00 87.50 162 LEU A O 1
ATOM 1315 N N . ILE A 1 163 ? 8.297 -1.092 -0.332 1.00 88.38 163 ILE A N 1
ATOM 1316 C CA . ILE A 1 163 ? 8.574 -2.245 -1.208 1.00 88.38 163 ILE A CA 1
ATOM 1317 C C . ILE A 1 163 ? 8.900 -3.497 -0.378 1.00 88.38 163 ILE A C 1
ATOM 1319 O O . ILE A 1 163 ? 8.327 -4.557 -0.631 1.00 88.38 163 ILE A O 1
ATOM 1323 N N . ARG A 1 164 ? 9.748 -3.377 0.654 1.00 89.31 164 ARG A N 1
ATOM 1324 C CA . ARG A 1 164 ? 10.093 -4.508 1.527 1.00 89.31 164 ARG A CA 1
ATOM 1325 C C . ARG A 1 164 ? 8.888 -5.030 2.303 1.00 89.31 164 ARG A C 1
ATOM 1327 O O . ARG A 1 164 ? 8.693 -6.240 2.340 1.00 89.31 164 ARG A O 1
ATOM 1334 N N . ALA A 1 165 ? 8.085 -4.142 2.890 1.00 89.94 165 ALA A N 1
ATOM 1335 C CA . ALA A 1 165 ? 6.878 -4.531 3.612 1.00 89.94 165 ALA A CA 1
ATOM 1336 C C . ALA A 1 165 ? 5.881 -5.255 2.692 1.00 89.94 165 ALA A C 1
ATOM 1338 O O . ALA A 1 165 ? 5.302 -6.256 3.095 1.00 89.94 165 ALA A O 1
ATOM 1339 N N . SER A 1 166 ? 5.730 -4.834 1.433 1.00 88.62 166 SER A N 1
ATOM 1340 C CA . SER A 1 166 ? 4.873 -5.546 0.477 1.00 88.62 166 SER A CA 1
ATOM 1341 C C . SER A 1 166 ? 5.404 -6.921 0.104 1.00 88.62 166 SER A C 1
ATOM 1343 O O . SER A 1 166 ? 4.631 -7.875 0.081 1.00 88.62 166 SER A O 1
ATOM 1345 N N . LEU A 1 167 ? 6.707 -7.050 -0.165 1.00 90.88 167 LEU A N 1
ATOM 1346 C CA . LEU A 1 167 ? 7.304 -8.360 -0.449 1.00 90.88 167 LEU A CA 1
ATOM 1347 C C . LEU A 1 167 ? 7.112 -9.313 0.728 1.00 90.88 167 LEU A C 1
ATOM 1349 O O . LEU A 1 167 ? 6.699 -10.452 0.534 1.00 90.88 167 LEU A O 1
ATOM 1353 N N . HIS A 1 168 ? 7.338 -8.818 1.941 1.00 90.88 168 HIS A N 1
ATOM 1354 C CA . HIS A 1 168 ? 7.165 -9.585 3.164 1.00 90.88 168 HIS A CA 1
ATOM 1355 C C . HIS A 1 168 ? 5.700 -9.983 3.392 1.00 90.88 168 HIS A C 1
ATOM 1357 O O . HIS A 1 168 ? 5.406 -11.153 3.606 1.00 90.88 168 HIS A O 1
ATOM 1363 N N . GLN A 1 169 ? 4.767 -9.032 3.302 1.00 89.50 169 GLN A N 1
ATOM 1364 C CA . GLN A 1 169 ? 3.363 -9.262 3.639 1.00 89.50 169 GLN A CA 1
ATOM 1365 C C . GLN A 1 169 ? 2.592 -10.018 2.561 1.00 89.50 169 GLN A C 1
ATOM 1367 O O . GLN A 1 169 ? 1.658 -10.743 2.898 1.00 89.50 169 GLN A O 1
ATOM 1372 N N . PHE A 1 170 ? 2.891 -9.811 1.284 1.00 88.88 170 PHE A N 1
ATOM 1373 C CA . PHE A 1 170 ? 2.068 -10.342 0.196 1.00 88.88 170 PHE A CA 1
ATOM 1374 C C . PHE A 1 170 ? 2.708 -11.509 -0.544 1.00 88.88 170 PHE A C 1
ATOM 1376 O O . PHE A 1 170 ? 1.986 -12.367 -1.042 1.00 88.88 170 PHE A O 1
ATOM 1383 N N . ASN A 1 171 ? 4.039 -11.556 -0.601 1.00 90.69 171 ASN A N 1
ATOM 1384 C CA . ASN A 1 171 ? 4.759 -12.567 -1.372 1.00 90.69 171 ASN A CA 1
ATOM 1385 C C . ASN A 1 171 ? 5.578 -13.531 -0.506 1.00 90.69 171 ASN A C 1
ATOM 1387 O O . ASN A 1 171 ? 6.063 -14.528 -1.046 1.00 90.69 171 ASN A O 1
ATOM 1391 N N . GLU A 1 172 ? 5.762 -13.210 0.781 1.00 90.38 172 GLU A N 1
ATOM 1392 C CA . GLU A 1 172 ? 6.687 -13.889 1.697 1.00 90.38 172 GLU A CA 1
ATOM 1393 C C . GLU A 1 172 ? 8.103 -14.000 1.092 1.00 90.38 172 GLU A C 1
ATOM 1395 O O . GLU A 1 172 ? 8.765 -15.030 1.169 1.00 90.38 172 GLU A O 1
ATOM 1400 N N . GLU A 1 173 ? 8.560 -12.930 0.429 1.00 90.88 173 GLU A N 1
ATOM 1401 C CA . GLU A 1 173 ? 9.832 -12.889 -0.306 1.00 90.88 173 GLU A CA 1
ATOM 1402 C C . GLU A 1 173 ? 10.832 -11.895 0.287 1.00 90.88 173 GLU A C 1
ATOM 1404 O O . GLU A 1 173 ? 10.467 -10.823 0.780 1.00 90.88 173 GLU A O 1
ATOM 1409 N N . SER A 1 174 ? 12.124 -12.209 0.147 1.00 90.56 174 SER A N 1
ATOM 1410 C CA . SER A 1 174 ? 13.184 -11.213 0.282 1.00 90.56 174 SER A CA 1
ATOM 1411 C C . SER A 1 174 ? 13.343 -10.387 -1.003 1.00 90.56 174 SER A C 1
ATOM 1413 O O . SER A 1 174 ? 12.866 -10.749 -2.079 1.00 90.56 174 SER A O 1
ATOM 1415 N N . TYR A 1 175 ? 14.094 -9.285 -0.921 1.00 88.56 175 TYR A N 1
ATOM 1416 C CA . TYR A 1 175 ? 14.496 -8.522 -2.108 1.00 88.56 175 TYR A CA 1
ATOM 1417 C C . TYR A 1 175 ? 15.238 -9.368 -3.139 1.00 88.56 175 TYR A C 1
ATOM 1419 O O . TYR A 1 175 ? 15.022 -9.213 -4.339 1.00 88.56 175 TYR A O 1
ATOM 1427 N N . ARG A 1 176 ? 16.126 -10.248 -2.669 1.00 89.75 176 ARG A N 1
ATOM 1428 C CA . ARG A 1 176 ? 16.936 -11.094 -3.542 1.00 89.75 176 ARG A CA 1
ATOM 1429 C C . ARG A 1 176 ? 16.046 -12.047 -4.330 1.00 89.75 176 ARG A C 1
ATOM 1431 O O . ARG A 1 176 ? 16.191 -12.127 -5.545 1.00 89.75 176 ARG A O 1
ATOM 1438 N N . ASP A 1 177 ? 15.104 -12.696 -3.651 1.00 90.38 177 ASP A N 1
ATOM 1439 C CA . ASP A 1 177 ? 14.167 -13.630 -4.283 1.00 90.38 177 ASP A CA 1
ATOM 1440 C C . ASP A 1 177 ? 13.289 -12.906 -5.304 1.00 90.38 177 ASP A C 1
ATOM 1442 O O . ASP A 1 177 ? 13.103 -13.388 -6.421 1.00 90.38 177 ASP A O 1
ATOM 1446 N N . TYR A 1 178 ? 12.832 -11.697 -4.960 1.00 90.25 178 TYR A N 1
ATOM 1447 C CA . TYR A 1 178 ? 12.070 -10.855 -5.872 1.00 90.25 178 TYR A CA 1
ATOM 1448 C C . TYR A 1 178 ? 12.853 -10.496 -7.140 1.00 90.25 178 TYR A C 1
ATOM 1450 O O . TYR A 1 178 ? 12.321 -10.629 -8.239 1.00 90.25 178 TYR A O 1
ATOM 1458 N N . PHE A 1 179 ? 14.114 -10.069 -7.018 1.00 87.62 179 PHE A N 1
ATOM 1459 C CA . PHE A 1 179 ? 14.930 -9.715 -8.182 1.00 87.62 179 PHE A CA 1
ATOM 1460 C C . PHE A 1 179 ? 15.270 -10.923 -9.050 1.00 87.62 179 PHE A C 1
ATOM 1462 O O . PHE A 1 179 ? 15.223 -10.808 -10.272 1.00 87.62 179 PHE A O 1
ATOM 1469 N N . ILE A 1 180 ? 15.556 -12.081 -8.446 1.00 88.38 180 ILE A N 1
ATOM 1470 C CA . ILE A 1 180 ? 15.759 -13.331 -9.191 1.00 88.38 180 ILE A CA 1
ATOM 1471 C C . ILE A 1 180 ? 14.490 -13.677 -9.974 1.00 88.38 180 ILE A C 1
ATOM 1473 O O . ILE A 1 180 ? 14.563 -13.964 -11.167 1.00 88.38 180 ILE A O 1
ATOM 1477 N N . ARG A 1 181 ? 13.317 -13.592 -9.335 1.00 87.75 181 ARG A N 1
ATOM 1478 C CA . ARG A 1 181 ? 12.031 -13.837 -9.995 1.00 87.75 181 ARG A CA 1
ATOM 1479 C C . ARG A 1 181 ? 11.763 -12.836 -11.118 1.00 87.75 181 ARG A C 1
ATOM 1481 O O . ARG A 1 181 ? 11.377 -13.250 -12.202 1.00 87.75 181 ARG A O 1
ATOM 1488 N N . ALA A 1 182 ? 11.988 -11.545 -10.891 1.00 84.25 182 ALA A N 1
ATOM 1489 C CA . ALA A 1 182 ? 11.817 -10.513 -11.912 1.00 84.25 182 ALA A CA 1
ATOM 1490 C C . ALA A 1 182 ? 12.758 -10.725 -13.109 1.00 84.25 182 ALA A C 1
ATOM 1492 O O . ALA A 1 182 ? 12.327 -10.600 -14.250 1.00 84.25 182 ALA A O 1
ATOM 1493 N N . PHE A 1 183 ? 14.016 -11.102 -12.861 1.00 84.44 183 PHE A N 1
ATOM 1494 C CA . PHE A 1 183 ? 14.976 -11.421 -13.915 1.00 84.44 183 PHE A CA 1
ATOM 1495 C C . PHE A 1 183 ? 14.525 -12.623 -14.750 1.00 84.44 183 PHE A C 1
ATOM 1497 O O . PHE A 1 183 ? 14.585 -12.567 -15.974 1.00 84.44 183 PHE A O 1
ATOM 1504 N N . LYS A 1 184 ? 14.020 -13.682 -14.110 1.00 83.88 184 LYS A N 1
ATOM 1505 C CA . LYS A 1 184 ? 13.448 -14.837 -14.814 1.00 83.88 184 LYS A CA 1
ATOM 1506 C C . LYS A 1 184 ? 12.252 -14.457 -15.690 1.00 83.88 184 LYS A C 1
ATOM 1508 O O . LYS A 1 184 ? 12.223 -14.850 -16.848 1.00 83.88 184 LYS A O 1
ATOM 1513 N N . ILE A 1 185 ? 11.329 -13.631 -15.173 1.00 80.94 185 ILE A N 1
ATOM 1514 C CA . ILE A 1 185 ? 10.180 -13.111 -15.942 1.00 80.94 185 ILE A CA 1
ATOM 1515 C C . ILE A 1 185 ? 10.652 -12.390 -17.210 1.00 80.94 185 ILE A C 1
ATOM 1517 O O . ILE A 1 185 ? 10.123 -12.641 -18.281 1.00 80.94 185 ILE A O 1
ATOM 1521 N N . VAL A 1 186 ? 11.635 -11.492 -17.091 1.00 77.94 186 VAL A N 1
ATOM 1522 C CA . VAL A 1 186 ? 12.113 -10.672 -18.222 1.00 77.94 186 VAL A CA 1
ATOM 1523 C C . VAL A 1 186 ? 12.833 -11.501 -19.290 1.00 77.94 186 VAL A C 1
ATOM 1525 O O . VAL A 1 186 ? 12.846 -11.105 -20.449 1.00 77.94 186 VAL A O 1
ATOM 1528 N N . ASN A 1 187 ? 13.421 -12.639 -18.918 1.00 79.44 187 ASN A N 1
ATOM 1529 C CA . ASN A 1 187 ? 14.108 -13.540 -19.848 1.00 79.44 187 ASN A CA 1
ATOM 1530 C C . ASN A 1 187 ? 13.224 -14.707 -20.320 1.00 79.44 187 ASN A C 1
ATOM 1532 O O . ASN A 1 187 ? 13.758 -15.708 -20.790 1.00 79.44 187 ASN A O 1
ATOM 1536 N N . ASP A 1 188 ? 11.902 -14.613 -20.141 1.00 75.94 188 ASP A N 1
ATOM 1537 C CA . ASP A 1 188 ? 10.930 -15.659 -20.491 1.00 75.94 188 ASP A CA 1
ATOM 1538 C C . ASP A 1 188 ? 11.224 -17.042 -19.861 1.00 75.94 188 ASP A C 1
ATOM 1540 O O . ASP A 1 188 ? 10.703 -18.071 -20.299 1.00 75.94 188 ASP A O 1
ATOM 1544 N N . ASP A 1 189 ? 12.009 -17.089 -18.777 1.00 79.44 189 ASP A N 1
ATOM 1545 C CA . ASP A 1 189 ? 12.258 -18.307 -18.002 1.00 79.44 189 ASP A CA 1
ATOM 1546 C C . ASP A 1 189 ? 11.114 -18.519 -17.003 1.00 79.44 189 ASP A C 1
ATOM 1548 O O . ASP A 1 189 ? 11.212 -18.211 -15.812 1.00 79.44 189 ASP A O 1
ATOM 1552 N N . THR A 1 190 ? 9.992 -19.039 -17.501 1.00 72.94 190 THR A N 1
ATOM 1553 C CA . THR A 1 190 ? 8.790 -19.303 -16.694 1.00 72.94 190 THR A CA 1
ATOM 1554 C C . THR A 1 190 ? 8.885 -20.558 -15.835 1.00 72.94 190 THR A C 1
ATOM 1556 O O . THR A 1 190 ? 7.982 -20.833 -15.036 1.00 72.94 190 THR A O 1
ATOM 1559 N N . SER A 1 191 ? 9.996 -21.297 -15.922 1.00 65.56 191 SER A N 1
ATOM 1560 C CA . SER A 1 191 ? 10.202 -22.493 -15.124 1.00 65.56 191 SER A CA 1
ATOM 1561 C C . SER A 1 191 ? 10.271 -22.094 -13.639 1.00 65.56 191 SER A C 1
ATOM 1563 O O . SER A 1 191 ? 11.228 -21.490 -13.153 1.00 65.56 191 SER A O 1
ATOM 1565 N N . GLN A 1 192 ? 9.207 -22.415 -12.892 1.00 65.56 192 GLN A N 1
ATOM 1566 C CA . GLN A 1 192 ? 9.029 -22.130 -11.455 1.00 65.56 192 GLN A CA 1
ATOM 1567 C C . GLN A 1 192 ? 8.579 -20.705 -11.068 1.00 65.56 192 GLN A C 1
ATOM 1569 O O . GLN A 1 192 ? 8.705 -20.321 -9.900 1.00 65.56 192 GLN A O 1
ATOM 1574 N N . ILE A 1 193 ? 8.011 -19.912 -11.980 1.00 74.19 193 ILE A N 1
ATOM 1575 C CA . ILE A 1 193 ? 7.416 -18.624 -11.589 1.00 74.19 193 ILE A CA 1
ATOM 1576 C C . ILE A 1 193 ? 6.055 -18.860 -10.928 1.00 74.19 193 ILE A C 1
ATOM 1578 O O . ILE A 1 193 ? 5.107 -19.316 -11.557 1.00 74.19 193 ILE A O 1
ATOM 1582 N N . ASN A 1 194 ? 5.929 -18.504 -9.646 1.00 75.25 194 ASN A N 1
ATOM 1583 C CA . ASN A 1 194 ? 4.628 -18.478 -8.981 1.00 75.25 194 ASN A CA 1
ATOM 1584 C C . ASN A 1 194 ? 3.821 -17.260 -9.464 1.00 75.25 194 ASN A C 1
ATOM 1586 O O . ASN A 1 194 ? 4.024 -16.134 -8.998 1.00 75.25 194 ASN A O 1
ATOM 1590 N N . GLU A 1 195 ? 2.892 -17.498 -10.388 1.00 72.94 195 GLU A N 1
ATOM 1591 C CA . GLU A 1 195 ? 2.018 -16.477 -10.971 1.00 72.94 195 GLU A CA 1
ATOM 1592 C C . GLU A 1 195 ? 1.061 -15.831 -9.962 1.00 72.94 195 GLU A C 1
ATOM 1594 O O . GLU A 1 195 ? 0.562 -14.737 -10.214 1.00 72.94 195 GLU A O 1
ATOM 1599 N N . ASN A 1 196 ? 0.854 -16.426 -8.787 1.00 80.62 196 ASN A N 1
ATOM 1600 C CA . ASN A 1 196 ? -0.001 -15.837 -7.757 1.00 80.62 196 ASN A CA 1
ATOM 1601 C C . ASN A 1 196 ? 0.702 -14.728 -6.965 1.00 80.62 196 ASN A C 1
ATOM 1603 O O . ASN A 1 196 ? 0.048 -14.008 -6.213 1.00 80.62 196 ASN A O 1
ATOM 1607 N N . LYS A 1 197 ? 2.023 -14.557 -7.128 1.00 88.25 197 LYS A N 1
ATOM 1608 C CA . LYS A 1 197 ? 2.753 -13.483 -6.450 1.00 88.25 197 LYS A CA 1
ATOM 1609 C C . LYS A 1 197 ? 2.492 -12.128 -7.097 1.00 88.25 197 LYS A C 1
ATOM 1611 O O . LYS A 1 197 ? 2.497 -11.977 -8.328 1.00 88.25 197 LYS A O 1
ATOM 1616 N N . THR A 1 198 ? 2.350 -11.128 -6.237 1.00 88.56 198 THR A N 1
ATOM 1617 C CA . THR A 1 198 ? 2.211 -9.728 -6.620 1.00 88.56 198 THR A CA 1
ATOM 1618 C C . THR A 1 198 ? 3.510 -9.212 -7.226 1.00 88.56 198 THR A C 1
ATOM 1620 O O . THR A 1 198 ? 4.621 -9.531 -6.782 1.00 88.56 198 THR A O 1
ATOM 1623 N N . ILE A 1 199 ? 3.366 -8.394 -8.261 1.00 88.00 199 ILE A N 1
ATOM 1624 C CA . ILE A 1 199 ? 4.449 -7.658 -8.902 1.00 88.00 199 ILE A CA 1
ATOM 1625 C C . ILE A 1 199 ? 4.438 -6.244 -8.326 1.00 88.00 199 ILE A C 1
ATOM 1627 O O . ILE A 1 199 ? 3.446 -5.522 -8.445 1.00 88.00 199 ILE A O 1
ATOM 1631 N N . ILE A 1 200 ? 5.538 -5.860 -7.678 1.00 88.50 200 ILE A N 1
ATOM 1632 C CA . ILE A 1 200 ? 5.691 -4.529 -7.090 1.00 88.50 200 ILE A CA 1
ATOM 1633 C C . ILE A 1 200 ? 6.415 -3.636 -8.086 1.00 88.50 200 ILE A C 1
ATOM 1635 O O . ILE A 1 200 ? 7.576 -3.855 -8.436 1.00 88.50 200 ILE A O 1
ATOM 1639 N N . ILE A 1 201 ? 5.720 -2.598 -8.517 1.00 85.00 201 ILE A N 1
ATOM 1640 C CA . ILE A 1 201 ? 6.178 -1.653 -9.517 1.00 85.00 201 ILE A CA 1
ATOM 1641 C C . ILE A 1 201 ? 6.574 -0.363 -8.806 1.00 85.00 201 ILE A C 1
ATOM 1643 O O . ILE A 1 201 ? 5.829 0.205 -8.007 1.00 85.00 201 ILE A O 1
ATOM 1647 N N . SER A 1 202 ? 7.774 0.121 -9.104 1.00 83.00 202 SER A N 1
ATOM 1648 C CA . SER A 1 202 ? 8.177 1.465 -8.700 1.00 83.00 202 SER A CA 1
ATOM 1649 C C . SER A 1 202 ? 7.408 2.500 -9.515 1.00 83.00 202 SER A C 1
ATOM 1651 O O . SER A 1 202 ? 7.387 2.424 -10.740 1.00 83.00 202 SER A O 1
ATOM 1653 N N . CYS A 1 203 ? 6.815 3.491 -8.850 1.00 83.56 203 CYS A N 1
ATOM 1654 C CA . CYS A 1 203 ? 6.084 4.569 -9.499 1.00 83.56 203 CYS A CA 1
ATOM 1655 C C . CYS A 1 203 ? 6.963 5.257 -10.551 1.00 83.56 203 CYS A C 1
ATOM 1657 O O . CYS A 1 203 ? 8.051 5.770 -10.264 1.00 83.56 203 CYS A O 1
ATOM 1659 N N . THR A 1 204 ? 6.467 5.271 -11.780 1.00 77.50 204 THR A N 1
ATOM 1660 C CA . THR A 1 204 ? 7.199 5.703 -12.969 1.00 77.50 204 THR A CA 1
ATOM 1661 C C . THR A 1 204 ? 7.407 7.210 -12.982 1.00 77.50 204 THR A C 1
ATOM 1663 O O . THR A 1 204 ? 8.514 7.662 -13.260 1.00 77.50 204 THR A O 1
ATOM 1666 N N . ALA A 1 205 ? 6.425 7.990 -12.519 1.00 78.38 205 ALA A N 1
ATOM 1667 C CA . ALA A 1 205 ? 6.575 9.431 -12.310 1.00 78.38 205 ALA A CA 1
ATOM 1668 C C . ALA A 1 205 ? 7.729 9.762 -11.341 1.00 78.38 205 ALA A C 1
ATOM 1670 O O . ALA A 1 205 ? 8.570 10.617 -11.629 1.00 78.38 205 ALA A O 1
ATOM 1671 N N . HIS A 1 206 ? 7.824 9.044 -10.216 1.00 77.31 206 HIS A N 1
ATOM 1672 C CA . HIS A 1 206 ? 8.919 9.213 -9.256 1.00 77.31 206 HIS A CA 1
ATOM 1673 C C . HIS A 1 206 ? 10.267 8.764 -9.830 1.00 77.31 206 HIS A C 1
ATOM 1675 O O . HIS A 1 206 ? 11.284 9.427 -9.618 1.00 77.31 206 HIS A O 1
ATOM 1681 N N . MET A 1 207 ? 10.286 7.670 -10.597 1.00 76.88 207 MET A N 1
ATOM 1682 C CA . MET A 1 207 ? 11.481 7.207 -11.299 1.00 76.88 207 MET A CA 1
ATOM 1683 C C . MET A 1 207 ? 11.995 8.254 -12.295 1.00 76.88 207 MET A C 1
ATOM 1685 O O . MET A 1 207 ? 13.171 8.606 -12.231 1.00 76.88 207 MET A O 1
ATOM 1689 N N . MET A 1 208 ? 11.122 8.792 -13.146 1.00 77.44 208 MET A N 1
ATOM 1690 C CA . MET A 1 208 ? 11.462 9.814 -14.141 1.00 77.44 208 MET A CA 1
ATOM 1691 C C . MET A 1 208 ? 11.923 11.116 -13.481 1.00 77.44 208 MET A C 1
ATOM 1693 O O . MET A 1 208 ? 12.950 11.674 -13.864 1.00 77.44 208 MET A O 1
ATOM 1697 N N . LYS A 1 209 ? 11.232 11.575 -12.427 1.00 81.12 209 LYS A N 1
ATOM 1698 C CA . LYS A 1 209 ? 11.645 12.756 -11.650 1.00 81.12 209 LYS A CA 1
ATOM 1699 C C . LYS A 1 209 ? 13.051 12.587 -11.071 1.00 81.12 209 LYS A C 1
ATOM 1701 O O . LYS A 1 209 ? 13.874 13.492 -11.187 1.00 81.12 209 LYS A O 1
ATOM 1706 N N . HIS A 1 210 ? 13.343 11.443 -10.453 1.00 76.56 210 HIS A N 1
ATOM 1707 C CA . HIS A 1 210 ? 14.670 11.170 -9.898 1.00 76.56 210 HIS A CA 1
ATOM 1708 C C . HIS A 1 210 ? 15.743 11.026 -10.968 1.00 76.56 210 HIS A C 1
ATOM 1710 O O . HIS A 1 210 ? 16.846 11.535 -10.772 1.00 76.56 210 HIS A O 1
ATOM 1716 N N . PHE A 1 211 ? 15.428 10.357 -12.078 1.00 76.31 211 PHE A N 1
ATOM 1717 C CA . PHE A 1 211 ? 16.329 10.255 -13.218 1.00 76.31 211 PHE A CA 1
ATOM 1718 C C . PHE A 1 211 ? 16.708 11.651 -13.715 1.00 76.31 211 PHE A C 1
ATOM 1720 O O . PHE A 1 211 ? 17.891 11.982 -13.755 1.00 76.31 211 PHE A O 1
ATOM 1727 N N . ARG A 1 212 ? 15.711 12.517 -13.939 1.00 77.69 212 ARG A N 1
ATOM 1728 C CA . ARG A 1 212 ? 15.921 13.916 -14.317 1.00 77.69 212 ARG A CA 1
ATOM 1729 C C . ARG A 1 212 ? 16.807 14.664 -13.329 1.00 77.69 212 ARG A C 1
ATOM 1731 O O . ARG A 1 212 ? 17.819 15.215 -13.739 1.00 77.69 212 ARG A O 1
ATOM 1738 N N . ILE A 1 213 ? 16.462 14.668 -12.041 1.00 78.06 213 ILE A N 1
ATOM 1739 C CA . ILE A 1 213 ? 17.221 15.416 -11.024 1.00 78.06 213 ILE A CA 1
ATOM 1740 C C . ILE A 1 213 ? 18.671 14.925 -10.952 1.00 78.06 213 ILE A C 1
ATOM 1742 O O . ILE A 1 213 ? 19.589 15.739 -10.940 1.00 78.06 213 ILE A O 1
ATOM 1746 N N . LYS A 1 214 ? 18.898 13.606 -10.917 1.00 74.38 214 LYS A N 1
ATOM 1747 C CA . LYS A 1 214 ? 20.252 13.055 -10.775 1.00 74.38 214 LYS A CA 1
ATOM 1748 C C . LYS A 1 214 ? 21.094 13.233 -12.032 1.00 74.38 214 LYS A C 1
ATOM 1750 O O . LYS A 1 214 ? 22.273 13.527 -11.894 1.00 74.38 214 LYS A O 1
ATOM 1755 N N . ILE A 1 215 ? 20.526 13.058 -13.223 1.00 71.38 215 ILE A N 1
ATOM 1756 C CA . ILE A 1 215 ? 21.274 13.195 -14.478 1.00 71.38 215 ILE A CA 1
ATOM 1757 C C . ILE A 1 215 ? 21.600 14.670 -14.732 1.00 71.38 215 ILE A C 1
ATOM 1759 O O . ILE A 1 215 ? 22.765 15.019 -14.907 1.00 71.38 215 ILE A O 1
ATOM 1763 N N . VAL A 1 216 ? 20.592 15.546 -14.660 1.00 69.38 216 VAL A N 1
ATOM 1764 C CA . VAL A 1 216 ? 20.745 16.975 -14.972 1.00 69.38 216 VAL A CA 1
ATOM 1765 C C . VAL A 1 216 ? 21.655 17.671 -13.963 1.00 69.38 216 VAL A C 1
ATOM 1767 O O . VAL A 1 216 ? 22.577 18.370 -14.370 1.00 69.38 216 VAL A O 1
ATOM 1770 N N . ASN A 1 217 ? 21.466 17.445 -12.658 1.00 66.94 217 ASN A N 1
ATOM 1771 C CA . ASN A 1 217 ? 22.253 18.162 -11.650 1.00 66.94 217 ASN A CA 1
ATOM 1772 C C . ASN A 1 217 ? 23.674 17.611 -11.489 1.00 66.94 217 ASN A C 1
ATOM 1774 O O . ASN A 1 217 ? 24.552 18.347 -11.051 1.00 66.94 217 ASN A O 1
ATOM 1778 N N . LYS A 1 218 ? 23.905 16.322 -11.779 1.00 66.88 218 LYS A N 1
ATOM 1779 C CA . LYS A 1 218 ? 25.214 15.694 -11.547 1.00 66.88 218 LYS A CA 1
ATOM 1780 C C . LYS A 1 218 ? 26.112 15.711 -12.774 1.00 66.88 218 LYS A C 1
ATOM 1782 O O . LYS A 1 218 ? 27.322 15.819 -12.618 1.00 66.88 218 LYS A O 1
ATOM 1787 N N . PHE A 1 219 ? 25.539 15.572 -13.965 1.00 66.88 219 PHE A N 1
ATOM 1788 C CA . PHE A 1 219 ? 26.325 15.451 -15.188 1.00 66.88 219 PHE A CA 1
ATOM 1789 C C . PHE A 1 219 ? 26.247 16.698 -16.067 1.00 66.88 219 PHE A C 1
ATOM 1791 O O . PHE A 1 219 ? 27.100 16.844 -16.928 1.00 66.88 219 PHE A O 1
ATOM 1798 N N . LEU A 1 220 ? 25.283 17.608 -15.849 1.00 63.31 220 LEU A N 1
ATOM 1799 C CA . LEU A 1 220 ? 25.094 18.833 -16.649 1.00 63.31 220 LEU A CA 1
ATOM 1800 C C . LEU A 1 220 ? 24.985 18.585 -18.171 1.00 63.31 220 LEU A C 1
ATOM 1802 O O . LEU A 1 220 ? 25.073 19.524 -18.954 1.00 63.31 220 LEU A O 1
ATOM 1806 N N . VAL A 1 221 ? 24.756 17.338 -18.599 1.00 71.94 221 VAL A N 1
ATOM 1807 C CA . VAL A 1 221 ? 24.613 16.959 -20.011 1.00 71.94 221 VAL A CA 1
ATOM 1808 C C . VAL A 1 221 ? 23.131 16.807 -20.326 1.00 71.94 221 VAL A C 1
ATOM 1810 O O . VAL A 1 221 ? 22.470 15.868 -19.866 1.00 71.94 221 VAL A O 1
ATOM 1813 N N . LYS A 1 222 ? 22.592 17.752 -21.094 1.00 72.69 222 LYS A N 1
ATOM 1814 C CA . LYS A 1 222 ? 21.169 17.809 -21.451 1.00 72.69 222 LYS A CA 1
ATOM 1815 C C . LYS A 1 222 ? 20.775 16.654 -22.381 1.00 72.69 222 LYS A C 1
ATOM 1817 O O . LYS A 1 222 ? 19.688 16.100 -22.246 1.00 72.69 222 LYS A O 1
ATOM 1822 N N . GLU A 1 223 ? 21.691 16.236 -23.241 1.00 76.19 223 GLU A N 1
ATOM 1823 C CA . GLU A 1 223 ? 21.527 15.178 -24.236 1.00 76.19 223 GLU A CA 1
ATOM 1824 C C . GLU A 1 223 ? 21.342 13.802 -23.573 1.00 76.19 223 GLU A C 1
ATOM 1826 O O . GLU A 1 223 ? 20.474 13.027 -23.967 1.00 76.19 223 GLU A O 1
ATOM 1831 N N . LEU A 1 224 ? 22.088 13.514 -22.496 1.00 73.94 224 LEU A N 1
ATOM 1832 C CA . LEU A 1 224 ? 21.927 12.278 -21.713 1.00 73.94 224 LEU A CA 1
ATOM 1833 C C . LEU A 1 224 ? 20.589 12.235 -20.969 1.00 73.94 224 LEU A C 1
ATOM 1835 O O . LEU A 1 224 ? 20.006 11.165 -20.782 1.00 73.94 224 LEU A O 1
ATOM 1839 N N . HIS A 1 225 ? 20.093 13.397 -20.543 1.00 77.38 225 HIS A N 1
ATOM 1840 C CA . HIS A 1 225 ? 18.762 13.507 -19.962 1.00 77.38 225 HIS A CA 1
ATOM 1841 C C . HIS A 1 225 ? 17.678 13.223 -21.006 1.00 77.38 225 HIS A C 1
ATOM 1843 O O . HIS A 1 225 ? 16.785 12.426 -20.731 1.00 77.38 225 HIS A O 1
ATOM 1849 N N . GLU A 1 226 ? 17.752 13.844 -22.184 1.00 80.94 226 GLU A N 1
ATOM 1850 C CA . GLU A 1 226 ? 16.775 13.645 -23.261 1.00 80.94 226 GLU A CA 1
ATOM 1851 C C . GLU A 1 226 ? 16.749 12.189 -23.734 1.00 80.94 226 GLU A C 1
ATOM 1853 O O . GLU A 1 226 ? 15.678 11.583 -23.751 1.00 80.94 226 GLU A O 1
ATOM 1858 N N . LEU A 1 227 ? 17.920 11.595 -23.990 1.00 81.44 227 LEU A N 1
ATOM 1859 C CA . LEU A 1 227 ? 18.037 10.188 -24.368 1.00 81.44 227 LEU A CA 1
ATOM 1860 C C . LEU A 1 227 ? 17.462 9.262 -23.292 1.00 81.44 227 LEU A C 1
ATOM 1862 O O . LEU A 1 227 ? 16.660 8.387 -23.595 1.00 81.44 227 LEU A O 1
ATOM 1866 N N . GLY A 1 228 ? 17.826 9.462 -22.024 1.00 79.38 228 GLY A N 1
ATOM 1867 C CA . GLY A 1 228 ? 17.341 8.597 -20.952 1.00 79.38 228 GLY A CA 1
ATOM 1868 C C . GLY A 1 228 ? 15.841 8.740 -20.680 1.00 79.38 228 GLY A C 1
ATOM 1869 O O . GLY A 1 228 ? 15.172 7.748 -20.399 1.00 79.38 228 GLY A O 1
ATOM 1870 N N . MET A 1 229 ? 15.284 9.948 -20.806 1.00 81.31 229 MET A N 1
ATOM 1871 C CA . MET A 1 229 ? 13.837 10.166 -20.714 1.00 81.31 229 MET A CA 1
ATOM 1872 C C . MET A 1 229 ? 13.096 9.533 -21.894 1.00 81.31 229 MET A C 1
ATOM 1874 O O . MET A 1 229 ? 12.032 8.951 -21.688 1.00 81.31 229 MET A O 1
ATOM 1878 N N . TRP A 1 230 ? 13.669 9.592 -23.098 1.00 81.69 230 TRP A N 1
ATOM 1879 C CA . TRP A 1 230 ? 13.144 8.915 -24.280 1.00 81.69 230 TRP A CA 1
ATOM 1880 C C . TRP A 1 230 ? 13.184 7.388 -24.125 1.00 81.69 230 TRP A C 1
ATOM 1882 O O . TRP A 1 230 ? 12.145 6.750 -24.264 1.00 81.69 230 TRP A O 1
ATOM 1892 N N . SER A 1 231 ? 14.312 6.802 -23.707 1.00 80.12 231 SER A N 1
ATOM 1893 C CA . SER A 1 231 ? 14.417 5.360 -23.429 1.00 80.12 231 SER A CA 1
ATOM 1894 C C . SER A 1 231 ? 13.433 4.894 -22.356 1.00 80.12 231 SER A C 1
ATOM 1896 O O . SER A 1 231 ? 12.806 3.848 -22.505 1.00 80.12 231 SER A O 1
ATOM 1898 N N . LEU A 1 232 ? 13.262 5.670 -21.279 1.00 78.44 232 LEU A N 1
ATOM 1899 C CA . LEU A 1 232 ? 12.259 5.377 -20.254 1.00 78.44 232 LEU A CA 1
ATOM 1900 C C . LEU A 1 232 ? 10.839 5.476 -20.813 1.00 78.44 232 LEU A C 1
ATOM 1902 O O . LEU A 1 232 ? 10.010 4.638 -20.488 1.00 78.44 232 LEU A O 1
ATOM 1906 N N . SER A 1 233 ? 10.550 6.471 -21.652 1.00 78.31 233 SER A N 1
ATOM 1907 C CA . SER A 1 233 ? 9.248 6.593 -22.306 1.00 78.31 233 SER A CA 1
ATOM 1908 C C . SER A 1 233 ? 8.966 5.394 -23.206 1.00 78.31 233 SER A C 1
ATOM 1910 O O . SER A 1 233 ? 7.868 4.853 -23.144 1.00 78.31 233 SER A O 1
ATOM 1912 N N . LEU A 1 234 ? 9.942 4.935 -23.992 1.00 79.88 234 LEU A N 1
ATOM 1913 C CA . LEU A 1 234 ? 9.801 3.719 -24.792 1.00 79.88 234 LEU A CA 1
ATOM 1914 C C . LEU A 1 234 ? 9.494 2.511 -23.906 1.00 79.88 234 LEU A C 1
ATOM 1916 O O . LEU A 1 234 ? 8.470 1.874 -24.105 1.00 79.88 234 LEU A O 1
ATOM 1920 N N . LEU A 1 235 ? 10.296 2.276 -22.862 1.00 75.44 235 LEU A N 1
ATOM 1921 C CA . LEU A 1 235 ? 10.083 1.192 -21.891 1.00 75.44 235 LEU A CA 1
ATOM 1922 C C . LEU A 1 235 ? 8.690 1.201 -21.243 1.00 75.44 235 LEU A C 1
ATOM 1924 O O . LEU A 1 235 ? 8.183 0.156 -20.854 1.00 75.44 235 LEU A O 1
ATOM 1928 N N . LEU A 1 236 ? 8.087 2.379 -21.065 1.00 71.94 236 LEU A N 1
ATOM 1929 C CA . LEU A 1 236 ? 6.755 2.520 -20.473 1.00 71.94 236 LEU A CA 1
ATOM 1930 C C . LEU A 1 236 ? 5.615 2.255 -21.454 1.00 71.94 236 LEU A C 1
ATOM 1932 O O . LEU A 1 236 ? 4.497 2.004 -21.011 1.00 71.94 236 LEU A O 1
ATOM 1936 N N . ASN A 1 237 ? 5.886 2.354 -22.753 1.00 72.38 237 ASN A N 1
ATOM 1937 C CA . ASN A 1 237 ? 4.896 2.181 -23.811 1.00 72.38 237 ASN A CA 1
ATOM 1938 C C . ASN A 1 237 ? 5.054 0.848 -24.557 1.00 72.38 237 ASN A C 1
ATOM 1940 O O . ASN A 1 237 ? 4.248 0.548 -25.435 1.00 72.38 237 ASN A O 1
ATOM 1944 N N . THR A 1 238 ? 6.058 0.044 -24.213 1.00 68.88 238 THR A N 1
ATOM 1945 C CA . THR A 1 238 ? 6.273 -1.285 -24.783 1.00 68.88 238 THR A CA 1
ATOM 1946 C C . THR A 1 238 ? 5.687 -2.369 -23.884 1.00 68.88 238 THR A C 1
ATOM 1948 O O . THR A 1 238 ? 5.751 -2.292 -22.657 1.00 68.88 238 THR A O 1
ATOM 1951 N N . SER A 1 239 ? 5.078 -3.384 -24.500 1.00 60.56 239 SER A N 1
ATOM 1952 C CA . SER A 1 239 ? 4.515 -4.537 -23.779 1.00 60.56 239 SER A CA 1
ATOM 1953 C C . SER A 1 239 ? 5.501 -5.705 -23.746 1.00 60.56 239 SER A C 1
ATOM 1955 O O . SER A 1 239 ? 5.475 -6.518 -22.822 1.00 60.56 239 SER A O 1
ATOM 1957 N N . HIS A 1 240 ? 6.410 -5.748 -24.723 1.00 60.62 240 HIS A N 1
ATOM 1958 C CA . HIS A 1 240 ? 7.472 -6.734 -24.856 1.00 60.62 240 HIS A CA 1
ATOM 1959 C C . HIS A 1 240 ? 8.825 -6.063 -25.106 1.00 60.62 240 HIS A C 1
ATOM 1961 O O . HIS A 1 240 ? 8.910 -4.985 -25.693 1.00 60.62 240 HIS A O 1
ATOM 1967 N N . TRP A 1 241 ? 9.910 -6.737 -24.710 1.00 59.94 241 TRP A N 1
ATOM 1968 C CA . TRP A 1 241 ? 11.276 -6.272 -24.979 1.00 59.94 241 TRP A CA 1
ATOM 1969 C C . TRP A 1 241 ? 11.522 -6.036 -26.478 1.00 59.94 241 TRP A C 1
ATOM 1971 O O . TRP A 1 241 ? 12.155 -5.057 -26.864 1.00 59.94 241 TRP A O 1
ATOM 1981 N N . ASN A 1 242 ? 10.951 -6.888 -27.331 1.00 66.06 242 ASN A N 1
ATOM 1982 C CA . ASN A 1 242 ? 11.086 -6.782 -28.783 1.00 66.06 242 ASN A CA 1
ATOM 1983 C C . ASN A 1 242 ? 10.407 -5.535 -29.371 1.00 66.06 242 ASN A C 1
ATOM 1985 O O . ASN A 1 242 ? 10.867 -5.035 -30.395 1.00 66.06 242 ASN A O 1
ATOM 1989 N N . ASP A 1 243 ? 9.384 -4.984 -28.712 1.00 64.50 243 ASP A N 1
ATOM 1990 C CA . ASP A 1 243 ? 8.709 -3.761 -29.166 1.00 64.50 243 ASP A CA 1
ATOM 1991 C C . ASP A 1 243 ? 9.638 -2.539 -29.060 1.00 64.50 243 ASP A C 1
ATOM 1993 O O . ASP A 1 243 ? 9.466 -1.550 -29.770 1.00 64.50 243 ASP A O 1
ATOM 1997 N N . MET A 1 244 ? 10.654 -2.598 -28.188 1.00 59.06 244 MET A N 1
ATOM 1998 C CA . MET A 1 244 ? 11.666 -1.544 -28.091 1.00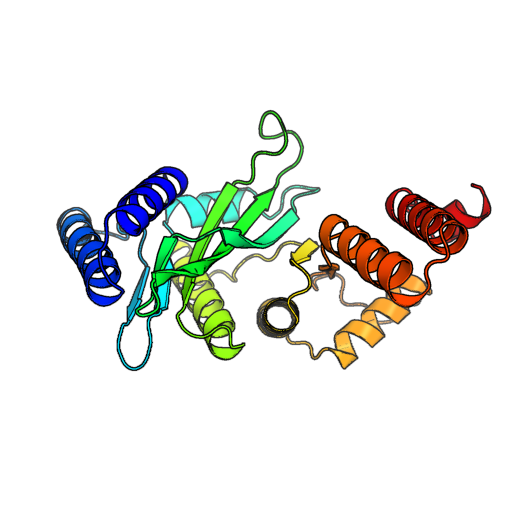 59.06 244 MET A CA 1
ATOM 1999 C C . MET A 1 244 ? 12.634 -1.534 -29.268 1.00 59.06 244 MET A C 1
ATOM 2001 O O . MET A 1 244 ? 13.209 -0.494 -29.552 1.00 59.06 244 MET A O 1
ATOM 2005 N N . LEU A 1 245 ? 12.853 -2.676 -29.923 1.00 59.31 245 LEU A N 1
ATOM 2006 C CA . LEU A 1 245 ? 13.772 -2.772 -31.060 1.00 59.31 245 LEU A CA 1
ATOM 2007 C C . LEU A 1 245 ? 13.136 -2.263 -32.363 1.00 59.31 245 LEU A C 1
ATOM 2009 O O . LEU A 1 245 ? 13.831 -2.131 -33.368 1.00 59.31 245 LEU A O 1
ATOM 2013 N N . GLN A 1 246 ? 11.823 -2.019 -32.352 1.00 58.09 246 GLN A N 1
ATOM 2014 C CA . GLN A 1 246 ? 11.034 -1.590 -33.509 1.00 58.09 246 GLN A CA 1
ATOM 2015 C C . GLN A 1 246 ? 10.687 -0.089 -33.495 1.00 58.09 246 GLN A C 1
ATOM 2017 O O . GLN A 1 246 ? 10.187 0.408 -34.504 1.00 58.09 246 GLN A O 1
ATOM 2022 N N . ASN A 1 247 ? 10.942 0.614 -32.384 1.00 51.50 247 ASN A N 1
ATOM 2023 C CA . ASN A 1 247 ? 10.706 2.054 -32.194 1.00 51.50 247 ASN A CA 1
ATOM 2024 C C . ASN A 1 247 ? 12.026 2.824 -32.072 1.00 51.50 247 ASN A C 1
ATOM 2026 O O . ASN A 1 247 ? 12.036 4.018 -32.444 1.00 51.50 247 ASN A O 1
#

Foldseek 3Di:
DVVVVQVVLQVVQVVAPAQVRSLVVVVVVQVVQVVVDDPQTDQWLDFDPVPWTKTKGAGPVLLVVCVVAQPAPPKEKEKEQDDFRHQHRVRDGATKMWIWIDHPPPDDPDDTHTGMIIGTPDPALVSVLVNVVSSQVVSCVSPVNDGRQHHQEYEYQPPPSVVQSLCCPQVVDDPVRLVVLVVCVQVVVCPPRPSSGHDYHYDLVNVLVVLQCCCCVPVVDVVVNVVVSVLSVQVVPDPHPVSSVVD

Secondary structure (DSSP, 8-state):
-HHHHHHHHHHHHTT-SSHHHHHHHHHHHHHHHHTT-SSS--SEEEEE-SSS-EEEEE-HHHHHHHHHHTTSTT-EEEEEEEEEEEE-TTS-EEEEEEEEEE-TTTSSSS--EEEEEEEES---HHHHHHHHHHHHHHHHHHTTTPPPP--SEEEE-S-HHHHHHHIIIII---HHHHHHHHHHHHTT--TT--TTSPEEEE-HHHHHHHHHHHHHHHH--HHHHHHHHHHHHHHHH-SSGGGGG--

Organism: NCBI:txid1234261

Radius of gyration: 20.34 Å; chains: 1; bounding box: 48×47×57 Å